Protein 4UQX (pdb70)

Structure (mmCIF, N/CA/C/O backbone):
data_4UQX
#
_entry.id   4UQX
#
_cell.length_a   56.760
_cell.length_b   45.870
_cell.length_c   59.470
_cell.angle_alpha   90.00
_cell.angle_beta   109.98
_cell.angle_gamma   90.00
#
_symmetry.space_group_name_H-M   'P 1 21 1'
#
loop_
_entity.id
_entity.type
_entity.pdbx_description
1 polymer HSIE1
2 non-polymer (4S)-2-METHYL-2,4-PENTANEDIOL
3 non-polymer 'ACETATE ION'
4 water water
#
loop_
_atom_site.group_PDB
_atom_site.id
_atom_site.type_symbol
_atom_site.label_atom_id
_atom_site.label_alt_id
_atom_site.label_comp_id
_atom_site.label_asym_id
_atom_site.label_entity_id
_atom_site.label_seq_id
_atom_site.pdbx_PDB_ins_code
_atom_site.Cartn_x
_atom_site.Cartn_y
_atom_site.Cartn_z
_atom_site.occupancy
_atom_site.B_iso_or_equiv
_atom_site.auth_seq_id
_atom_site.auth_comp_id
_atom_site.auth_asym_id
_atom_site.auth_atom_id
_atom_site.pdbx_PDB_model_num
ATOM 1 N N . ALA A 1 1 ? 42.650 -27.055 27.317 1.00 43.90 26 ALA A N 1
ATOM 2 C CA . ALA A 1 1 ? 42.717 -28.513 27.365 1.00 39.30 26 ALA A CA 1
ATOM 3 C C . ALA A 1 1 ? 41.316 -29.118 27.314 1.00 31.85 26 ALA A C 1
ATOM 4 O O . ALA A 1 1 ? 41.120 -30.239 26.832 1.00 37.40 26 ALA A O 1
ATOM 10 N N . ASP A 1 2 ? 40.352 -28.372 27.837 1.00 30.46 27 ASP A N 1
ATOM 11 C CA . ASP A 1 2 ? 38.962 -28.776 27.816 1.00 26.90 27 ASP A CA 1
ATOM 12 C C . ASP A 1 2 ? 38.422 -28.421 26.433 1.00 25.57 27 ASP A C 1
ATOM 13 O O . ASP A 1 2 ? 38.345 -27.249 26.086 1.00 23.71 27 ASP A O 1
ATOM 22 N N . PRO A 1 3 ? 38.053 -29.433 25.632 1.00 27.28 28 PRO A N 1
ATOM 23 C CA . PRO A 1 3 ? 37.608 -29.109 24.269 1.00 26.72 28 PRO A CA 1
ATOM 24 C C . PRO A 1 3 ? 36.337 -28.275 24.236 1.00 28.41 28 PRO A C 1
ATOM 25 O O . PRO A 1 3 ? 36.023 -27.683 23.195 1.00 28.16 28 PRO A O 1
ATOM 36 N N . MET A 1 4 ? 35.619 -28.217 25.355 1.00 23.50 29 MET A N 1
ATOM 37 C CA . MET A 1 4 ? 34.349 -27.497 25.401 1.00 21.72 29 MET A CA 1
ATOM 38 C C . MET A 1 4 ? 34.476 -26.102 26.010 1.00 19.32 29 MET A C 1
ATOM 39 O O . MET A 1 4 ? 33.463 -25.443 26.228 1.00 18.05 29 MET A O 1
ATOM 53 N N . ILE A 1 5 ? 35.701 -25.639 26.263 1.00 19.16 30 ILE A N 1
ATOM 54 C CA . ILE A 1 5 ? 35.911 -24.380 26.984 1.00 17.68 30 ILE A CA 1
ATOM 55 C C . ILE A 1 5 ? 35.187 -23.166 26.364 1.00 15.93 30 ILE A C 1
ATOM 56 O O . ILE A 1 5 ? 34.547 -22.389 27.076 1.00 14.91 30 ILE A O 1
ATOM 72 N N . ALA A 1 6 ? 35.258 -23.004 25.049 1.00 16.06 31 ALA A N 1
ATOM 73 C CA . ALA A 1 6 ? 34.612 -21.847 24.438 1.00 14.97 31 ALA A CA 1
ATOM 74 C C . ALA A 1 6 ? 33.096 -21.933 24.574 1.00 14.28 31 ALA A C 1
ATOM 75 O O . ALA A 1 6 ? 32.439 -20.930 24.837 1.00 13.68 31 ALA A O 1
ATOM 82 N N A GLU A 1 7 ? 32.549 -23.137 24.420 0.57 15.33 32 GLU A N 1
ATOM 83 N N B GLU A 1 7 ? 32.554 -23.137 24.428 0.43 15.33 32 GLU A N 1
ATOM 84 C CA A GLU A 1 7 ? 31.112 -23.352 24.581 0.57 15.43 32 GLU A CA 1
ATOM 85 C CA B GLU A 1 7 ? 31.118 -23.355 24.576 0.43 15.44 32 GLU A CA 1
ATOM 86 C C A GLU A 1 7 ? 30.666 -23.063 26.012 0.57 14.88 32 GLU A C 1
ATOM 87 C C B GLU A 1 7 ? 30.652 -23.099 26.011 0.43 15.08 32 GLU A C 1
ATOM 88 O O A GLU A 1 7 ? 29.586 -22.519 26.227 0.57 14.52 32 GLU A O 1
ATOM 89 O O B GLU A 1 7 ? 29.550 -22.597 26.225 0.43 14.65 32 GLU A O 1
ATOM 112 N N . GLU A 1 8 ? 31.488 -23.442 26.990 1.00 15.30 33 GLU A N 1
ATOM 113 C CA . GLU A 1 8 ? 31.169 -23.187 28.395 1.00 15.70 33 GLU A CA 1
ATOM 114 C C . GLU A 1 8 ? 31.114 -21.690 28.657 1.00 15.24 33 GLU A C 1
ATOM 115 O O . GLU A 1 8 ? 30.221 -21.188 29.341 1.00 15.73 33 GLU A O 1
ATOM 128 N N . LEU A 1 9 ? 32.074 -20.963 28.121 1.00 13.70 34 LEU A N 1
ATOM 129 C CA . LEU A 1 9 ? 32.083 -19.516 28.292 1.00 14.17 34 LEU A CA 1
ATOM 130 C C . LEU A 1 9 ? 30.908 -18.864 27.568 1.00 13.04 34 LEU A C 1
ATOM 131 O O . LEU A 1 9 ? 30.262 -17.962 28.101 1.00 14.66 34 LEU A O 1
ATOM 147 N N . LEU A 1 10 ? 30.606 -19.352 26.378 1.00 11.97 35 LEU A N 1
ATOM 148 C CA . LEU A 1 10 ? 29.464 -18.861 25.621 1.00 12.03 35 LEU A CA 1
ATOM 149 C C . LEU A 1 10 ? 28.144 -19.034 26.353 1.00 12.21 35 LEU A C 1
ATOM 150 O O . LEU A 1 10 ? 27.346 -18.097 26.444 1.00 12.28 35 LEU A O 1
ATOM 166 N N . ARG A 1 11 ? 27.887 -20.226 26.885 1.00 13.14 36 ARG A N 1
ATOM 167 C CA . ARG A 1 11 ? 26.607 -20.440 27.548 1.00 14.27 36 ARG A CA 1
ATOM 168 C C . ARG A 1 11 ? 26.482 -19.569 28.804 1.00 14.26 36 ARG A C 1
ATOM 169 O O . ARG A 1 11 ? 25.377 -19.174 29.167 1.00 15.12 36 ARG A O 1
ATOM 190 N N . ALA A 1 12 ? 27.621 -19.220 29.413 1.00 14.58 37 ALA A N 1
ATOM 191 C CA . ALA A 1 12 ? 27.646 -18.304 30.547 1.00 15.30 37 ALA A CA 1
ATOM 192 C C . ALA A 1 12 ? 27.497 -16.838 30.128 1.00 16.82 37 ALA A C 1
ATOM 193 O O . ALA A 1 12 ? 27.390 -15.957 30.977 1.00 18.74 37 ALA A O 1
ATOM 200 N N . GLY A 1 13 ? 27.477 -16.571 28.823 1.00 12.53 38 GLY A N 1
ATOM 201 C CA . GLY A 1 13 ? 27.307 -15.220 28.320 1.00 14.09 38 GLY A CA 1
ATOM 202 C C . GLY A 1 13 ? 28.571 -14.384 28.282 1.00 13.81 38 GLY A C 1
ATOM 203 O O . GLY A 1 13 ? 28.491 -13.167 28.124 1.00 17.39 38 GLY A O 1
ATOM 207 N N . ARG A 1 14 ? 29.726 -15.028 28.372 1.00 12.21 39 ARG A N 1
ATOM 208 C CA . ARG A 1 14 ? 31.010 -14.333 28.420 1.00 12.50 39 ARG A CA 1
ATOM 209 C C . ARG A 1 14 ? 31.606 -14.312 27.016 1.00 12.43 39 ARG A C 1
ATOM 210 O O . ARG A 1 14 ? 32.445 -15.139 26.662 1.00 12.65 39 ARG A O 1
ATOM 231 N N . LEU A 1 15 ? 31.183 -13.352 26.209 1.00 10.77 40 LEU A N 1
ATOM 232 C CA . LEU A 1 15 ? 31.515 -13.377 24.785 1.00 10.26 40 LEU A CA 1
ATOM 233 C C . LEU A 1 15 ? 32.999 -13.127 24.486 1.00 10.17 40 LEU A C 1
ATOM 234 O O . LEU A 1 15 ? 33.597 -13.850 23.693 1.00 10.92 40 LEU A O 1
ATOM 250 N N . ASP A 1 16 ? 33.585 -12.101 25.098 1.00 11.05 41 ASP A N 1
ATOM 251 C CA . ASP A 1 16 ? 35.003 -11.820 24.866 1.00 12.17 41 ASP A CA 1
ATOM 252 C C . ASP A 1 16 ? 35.854 -13.029 25.234 1.00 11.47 41 ASP A C 1
ATOM 253 O O . ASP A 1 16 ? 36.781 -13.411 24.508 1.00 11.98 41 ASP A O 1
ATOM 262 N N . ASP A 1 17 ? 35.568 -13.618 26.386 1.00 11.27 42 ASP A N 1
ATOM 263 C CA . ASP A 1 17 ? 36.339 -14.769 26.830 1.00 12.71 42 ASP A CA 1
ATOM 264 C C . ASP A 1 17 ? 36.136 -15.974 25.912 1.00 11.20 42 ASP A C 1
ATOM 265 O O . ASP A 1 17 ? 37.089 -16.687 25.602 1.00 12.18 42 ASP A O 1
ATOM 274 N N . ALA A 1 18 ? 34.891 -16.213 25.504 1.00 10.60 43 ALA A N 1
ATOM 275 C CA . ALA A 1 18 ? 34.599 -17.309 24.581 1.00 11.00 43 ALA A CA 1
ATOM 276 C C . ALA A 1 18 ? 35.374 -17.154 23.284 1.00 10.47 43 ALA A C 1
ATOM 277 O O . ALA A 1 18 ? 35.936 -18.112 22.768 1.00 11.10 43 ALA A O 1
ATOM 284 N N . LEU A 1 19 ? 35.422 -15.926 22.780 1.00 10.04 44 LEU A N 1
ATOM 285 C CA . LEU A 1 19 ? 36.124 -15.656 21.530 1.00 10.07 44 LEU A CA 1
ATOM 286 C C . LEU A 1 19 ? 37.613 -15.919 21.681 1.00 10.60 44 LEU A C 1
ATOM 287 O O . LEU A 1 19 ? 38.219 -16.554 20.834 1.00 11.87 44 LEU A O 1
ATOM 303 N N . LYS A 1 20 ? 38.207 -15.472 22.787 1.00 11.08 45 LYS A N 1
ATOM 304 C CA . LYS A 1 20 ? 39.628 -15.699 22.996 1.00 12.27 45 LYS A CA 1
ATOM 305 C C . LYS A 1 20 ? 39.928 -17.184 23.044 1.00 12.84 45 LYS A C 1
ATOM 306 O O . LYS A 1 20 ? 40.890 -17.649 22.445 1.00 13.73 45 LYS A O 1
ATOM 325 N N . ALA A 1 21 ? 39.097 -17.935 23.754 1.00 12.02 46 ALA A N 1
ATOM 326 C CA . ALA A 1 21 ? 39.316 -19.370 23.877 1.00 12.86 46 ALA A CA 1
ATOM 327 C C . ALA A 1 21 ? 39.172 -20.079 22.533 1.00 12.59 46 ALA A C 1
ATOM 328 O O . ALA A 1 21 ? 39.960 -20.974 22.200 1.00 13.16 46 ALA A O 1
ATOM 335 N N . LEU A 1 22 ? 38.156 -19.689 21.767 1.00 11.08 47 LEU A N 1
ATOM 336 C CA . LEU A 1 22 ? 37.907 -20.311 20.471 1.00 11.04 47 LEU A CA 1
ATOM 337 C C . LEU A 1 22 ? 39.014 -19.972 19.479 1.00 12.56 47 LEU A C 1
ATOM 338 O O . LEU A 1 22 ? 39.443 -20.819 18.694 1.00 12.96 47 LEU A O 1
ATOM 354 N N . GLN A 1 23 ? 39.508 -18.742 19.516 1.00 11.86 48 GLN A N 1
ATOM 355 C CA . GLN A 1 23 ? 40.628 -18.378 18.644 1.00 12.57 48 GLN A CA 1
ATOM 356 C C . GLN A 1 23 ? 41.861 -19.233 18.925 1.00 15.26 48 GLN A C 1
ATOM 357 O O . GLN A 1 23 ? 42.572 -19.627 18.000 1.00 14.86 48 GLN A O 1
ATOM 371 N N . GLU A 1 24 ? 42.119 -19.514 20.198 1.00 15.35 49 GLU A N 1
ATOM 372 C CA . GLU A 1 24 ? 43.238 -20.378 20.561 1.00 16.38 49 GLU A CA 1
ATOM 373 C C . GLU A 1 24 ? 43.034 -21.789 20.025 1.00 15.51 49 GLU A C 1
ATOM 374 O O . GLU A 1 24 ? 43.978 -22.402 19.531 1.00 17.11 49 GLU A O 1
ATOM 386 N N . GLN A 1 25 ? 41.802 -22.288 20.083 1.00 14.04 50 GLN A N 1
ATOM 387 C CA . GLN A 1 25 ? 41.493 -23.615 19.544 1.00 15.92 50 GLN A CA 1
ATOM 388 C C . GLN A 1 25 ? 41.695 -23.656 18.036 1.00 15.85 50 GLN A C 1
ATOM 389 O O . GLN A 1 25 ? 42.255 -24.628 17.508 1.00 17.21 50 GLN A O 1
ATOM 403 N N . VAL A 1 26 ? 41.232 -22.620 17.340 1.00 13.97 51 VAL A N 1
ATOM 404 C CA . VAL A 1 26 ? 41.428 -22.545 15.895 1.00 14.64 51 VAL A CA 1
ATOM 405 C C . VAL A 1 26 ? 42.910 -22.485 15.546 1.00 15.86 51 VAL A C 1
ATOM 406 O O . VAL A 1 26 ? 43.346 -23.178 14.629 1.00 16.74 51 VAL A O 1
ATOM 419 N N . ARG A 1 27 ? 43.704 -21.705 16.277 1.00 16.36 52 ARG A N 1
ATOM 420 C CA . ARG A 1 27 ? 45.138 -21.651 16.007 1.00 18.30 52 ARG A CA 1
ATOM 421 C C . ARG A 1 27 ? 45.789 -23.027 16.138 1.00 17.92 52 ARG A C 1
ATOM 422 O O . ARG A 1 27 ? 46.707 -23.365 15.385 1.00 20.98 52 ARG A O 1
ATOM 443 N N A SER A 1 28 ? 45.288 -23.832 17.072 0.45 17.87 53 SER A N 1
ATOM 444 N N B SER A 1 28 ? 45.317 -23.814 17.096 0.55 17.41 53 SER A N 1
ATOM 445 C CA A SER A 1 28 ? 45.850 -25.155 17.344 0.45 19.85 53 SER A CA 1
ATOM 446 C CA B SER A 1 28 ? 45.859 -25.145 17.323 0.55 18.74 53 SER A CA 1
ATOM 447 C C A SER A 1 28 ? 45.315 -26.235 16.404 0.45 20.71 53 SER A C 1
ATOM 448 C C B SER A 1 28 ? 45.426 -26.114 16.226 0.55 20.19 53 SER A C 1
ATOM 449 O O A SER A 1 28 ? 45.894 -27.309 16.296 0.45 18.17 53 SER A O 1
ATOM 450 O O B SER A 1 28 ? 46.198 -26.980 15.816 0.55 22.44 53 SER A O 1
ATOM 465 N N . GLN A 1 29 ? 44.191 -25.956 15.755 1.00 16.60 54 GLN A N 1
ATOM 466 C CA . GLN A 1 29 ? 43.624 -26.845 14.738 1.00 16.05 54 GLN A CA 1
ATOM 467 C C . GLN A 1 29 ? 43.071 -26.016 13.584 1.00 15.07 54 GLN A C 1
ATOM 468 O O . GLN A 1 29 ? 41.856 -25.904 13.421 1.00 15.46 54 GLN A O 1
ATOM 483 N N . PRO A 1 30 ? 43.961 -25.409 12.790 1.00 14.86 55 PRO A N 1
ATOM 484 C CA . PRO A 1 30 ? 43.518 -24.450 11.769 1.00 15.01 55 PRO A CA 1
ATOM 485 C C . PRO A 1 30 ? 42.749 -25.029 10.582 1.00 14.46 55 PRO A C 1
ATOM 486 O O . PRO A 1 30 ? 42.154 -24.252 9.835 1.00 15.73 55 PRO A O 1
ATOM 497 N N A SER A 1 31 ? 42.745 -26.349 10.419 0.61 14.78 56 SER A N 1
ATOM 498 N N B SER A 1 31 ? 42.747 -26.351 10.438 0.39 15.06 56 SER A N 1
ATOM 499 C CA A SER A 1 31 ? 42.027 -26.980 9.310 0.61 15.63 56 SER A CA 1
ATOM 500 C CA B SER A 1 31 ? 42.049 -27.017 9.340 0.39 16.34 56 SER A CA 1
ATOM 501 C C A SER A 1 31 ? 40.692 -27.590 9.752 0.61 15.95 56 SER A C 1
ATOM 502 C C B SER A 1 31 ? 40.800 -27.757 9.827 0.39 13.72 56 SER A C 1
ATOM 503 O O A SER A 1 31 ? 39.983 -28.196 8.944 0.61 13.95 56 SER A O 1
ATOM 504 O O B SER A 1 31 ? 40.250 -28.603 9.125 0.39 13.86 56 SER A O 1
ATOM 519 N N . ASN A 1 32 ? 40.346 -27.415 11.029 1.00 15.08 57 ASN A N 1
ATOM 520 C CA . ASN A 1 32 ? 39.121 -27.969 11.581 1.00 15.37 57 ASN A CA 1
ATOM 521 C C . ASN A 1 32 ? 37.940 -27.091 11.197 1.00 13.11 57 ASN A C 1
ATOM 522 O O . ASN A 1 32 ? 37.783 -25.968 11.709 1.00 12.61 57 ASN A O 1
ATOM 534 N N . ALA A 1 33 ? 37.120 -27.575 10.275 1.00 13.31 58 ALA A N 1
ATOM 535 C CA . ALA A 1 33 ? 35.997 -26.800 9.764 1.00 12.16 58 ALA A CA 1
ATOM 536 C C . ALA A 1 33 ? 34.910 -26.552 10.818 1.00 12.97 58 ALA A C 1
ATOM 537 O O . ALA A 1 33 ? 34.238 -25.525 10.782 1.00 12.14 58 ALA A O 1
ATOM 544 N N A THR A 1 34 ? 34.764 -27.478 11.762 0.07 14.16 59 THR A N 1
ATOM 545 N N B THR A 1 34 ? 34.711 -27.497 11.727 0.93 13.80 59 THR A N 1
ATOM 546 C CA A THR A 1 34 ? 33.747 -27.348 12.802 0.07 14.38 59 THR A CA 1
ATOM 547 C CA B THR A 1 34 ? 33.741 -27.318 12.799 0.93 14.57 59 THR A CA 1
ATOM 548 C C A THR A 1 34 ? 34.047 -26.150 13.698 0.07 13.02 59 THR A C 1
ATOM 549 C C B THR A 1 34 ? 34.053 -26.085 13.643 0.93 12.28 59 THR A C 1
ATOM 550 O O A THR A 1 34 ? 33.132 -25.471 14.165 0.07 12.47 59 THR A O 1
ATOM 551 O O B THR A 1 34 ? 33.162 -25.307 13.984 0.93 12.47 59 THR A O 1
ATOM 572 N N . LEU A 1 35 ? 35.330 -25.893 13.936 1.00 12.48 60 LEU A N 1
ATOM 573 C CA . LEU A 1 35 ? 35.736 -24.740 14.716 1.00 11.13 60 LEU A CA 1
ATOM 574 C C . LEU A 1 35 ? 35.539 -23.453 13.932 1.00 10.81 60 LEU A C 1
ATOM 575 O O . LEU A 1 35 ? 35.186 -22.426 14.505 1.00 10.57 60 LEU A O 1
ATOM 592 N N . ARG A 1 36 ? 35.767 -23.495 12.626 1.00 9.10 61 ARG A N 1
ATOM 593 C CA . ARG A 1 36 ? 35.557 -22.312 11.790 1.00 9.44 61 ARG A CA 1
ATOM 594 C C . ARG A 1 36 ? 34.080 -21.928 11.727 1.00 8.67 61 ARG A C 1
ATOM 595 O O . ARG A 1 36 ? 33.741 -20.744 11.717 1.00 9.33 61 ARG A O 1
ATOM 616 N N . ILE A 1 37 ? 33.198 -22.915 11.672 1.00 8.46 62 ILE A N 1
ATOM 617 C CA . ILE A 1 37 ? 31.763 -22.653 11.643 1.00 9.69 62 ILE A CA 1
ATOM 618 C C . ILE A 1 37 ? 31.345 -22.003 12.974 1.00 9.13 62 ILE A C 1
ATOM 619 O O . ILE A 1 37 ? 30.547 -21.069 13.002 1.00 10.11 62 ILE A O 1
ATOM 635 N N . PHE A 1 38 ? 31.867 -22.495 14.099 1.00 9.09 63 PHE A N 1
ATOM 636 C CA . PHE A 1 38 ? 31.600 -21.895 15.404 1.00 9.13 63 PHE A CA 1
ATOM 637 C C . PHE A 1 38 ? 32.116 -20.453 15.405 1.00 9.26 63 PHE A C 1
ATOM 638 O O . PHE A 1 38 ? 31.396 -19.521 15.786 1.00 9.28 63 PHE A O 1
ATOM 655 N N . LEU A 1 39 ? 33.338 -20.248 14.935 1.00 8.90 64 LEU A N 1
ATOM 656 C CA . LEU A 1 39 ? 33.948 -18.936 14.965 1.00 8.98 64 LEU A CA 1
ATOM 657 C C . LEU A 1 39 ? 33.199 -17.908 14.116 1.00 8.01 64 LEU A C 1
ATOM 658 O O . LEU A 1 39 ? 32.987 -16.801 14.576 1.00 8.84 64 LEU A O 1
ATOM 674 N N . PHE A 1 40 ? 32.788 -18.244 12.890 1.00 8.63 65 PHE A N 1
ATOM 675 C CA . PHE A 1 40 ? 32.011 -17.281 12.093 1.00 7.70 65 PHE A CA 1
ATOM 676 C C . PHE A 1 40 ? 30.749 -16.862 12.837 1.00 8.36 65 PHE A C 1
ATOM 677 O O . PHE A 1 40 ? 30.399 -15.678 12.861 1.00 9.29 65 PHE A O 1
ATOM 694 N N . GLN A 1 41 ? 30.078 -17.824 13.455 1.00 7.83 66 GLN A N 1
ATOM 695 C CA . GLN A 1 41 ? 28.812 -17.553 14.105 1.00 7.99 66 GLN A CA 1
ATOM 696 C C . GLN A 1 41 ? 29.016 -16.706 15.355 1.00 8.11 66 GLN A C 1
ATOM 697 O O . GLN A 1 41 ? 28.245 -15.771 15.602 1.00 9.01 66 GLN A O 1
ATOM 711 N N . LEU A 1 42 ? 30.061 -16.999 16.130 1.00 8.16 67 LEU A N 1
ATOM 712 C CA . LEU A 1 42 ? 30.369 -16.207 17.328 1.00 9.16 67 LEU A CA 1
ATOM 713 C C . LEU A 1 42 ? 30.738 -14.771 16.951 1.00 8.51 67 LEU A C 1
ATOM 714 O O . LEU A 1 42 ? 30.289 -13.806 17.584 1.00 8.90 67 LEU A O 1
ATOM 730 N N . LEU A 1 43 ? 31.527 -14.603 15.896 1.00 8.28 68 LEU A N 1
ATOM 731 C CA . LEU A 1 43 ? 31.880 -13.272 15.425 1.00 8.73 68 LEU A CA 1
ATOM 732 C C . LEU A 1 43 ? 30.632 -12.510 14.990 1.00 8.29 68 LEU A C 1
ATOM 733 O O . LEU A 1 43 ? 30.540 -11.300 15.241 1.00 9.05 68 LEU A O 1
ATOM 749 N N . ALA A 1 44 ? 29.679 -13.192 14.354 1.00 8.41 69 ALA A N 1
ATOM 750 C CA . ALA A 1 44 ? 28.420 -12.550 13.961 1.00 9.05 69 ALA A CA 1
ATOM 751 C C . ALA A 1 44 ? 27.624 -12.114 15.206 1.00 8.51 69 ALA A C 1
ATOM 752 O O . ALA A 1 44 ? 27.105 -11.005 15.245 1.00 9.37 69 ALA A O 1
ATOM 759 N N . VAL A 1 45 ? 27.546 -12.969 16.213 1.00 8.98 70 VAL A N 1
ATOM 760 C CA . VAL A 1 45 ? 26.892 -12.595 17.466 1.00 9.41 70 VAL A CA 1
ATOM 761 C C . VAL A 1 45 ? 27.554 -11.340 18.048 1.00 8.04 70 VAL A C 1
ATOM 762 O O . VAL A 1 45 ? 26.883 -10.454 18.574 1.00 9.06 70 VAL A O 1
ATOM 775 N N . MET A 1 46 ? 28.870 -11.267 17.939 1.00 7.98 71 MET A N 1
ATOM 776 C CA . MET A 1 46 ? 29.609 -10.140 18.509 1.00 9.71 71 MET A CA 1
ATOM 777 C C . MET A 1 46 ? 29.623 -8.917 17.582 1.00 9.12 71 MET A C 1
ATOM 778 O O . MET A 1 46 ? 30.147 -7.866 17.948 1.00 11.33 71 MET A O 1
ATOM 792 N N . GLY A 1 47 ? 29.045 -9.026 16.391 1.00 9.34 72 GLY A N 1
ATOM 793 C CA . GLY A 1 47 ? 29.010 -7.918 15.457 1.00 9.99 72 GLY A CA 1
ATOM 794 C C . GLY A 1 47 ? 30.336 -7.587 14.804 1.00 10.15 72 GLY A C 1
ATOM 795 O O . GLY A 1 47 ? 30.480 -6.480 14.284 1.00 10.90 72 GLY A O 1
ATOM 799 N N . GLN A 1 48 ? 31.279 -8.531 14.794 1.00 9.30 73 GLN A N 1
ATOM 800 C CA . GLN A 1 48 ? 32.563 -8.353 14.135 1.00 9.30 73 GLN A CA 1
ATOM 801 C C . GLN A 1 48 ? 32.396 -8.803 12.692 1.00 8.66 73 GLN A C 1
ATOM 802 O O . GLN A 1 48 ? 32.838 -9.881 12.295 1.00 8.91 73 GLN A O 1
ATOM 816 N N . TRP A 1 49 ? 31.725 -7.966 11.910 1.00 8.47 74 TRP A N 1
ATOM 817 C CA . TRP A 1 49 ? 31.177 -8.404 10.645 1.00 8.87 74 TRP A CA 1
ATOM 818 C C . TRP A 1 49 ? 32.249 -8.777 9.623 1.00 9.03 74 TRP A C 1
ATOM 819 O O . TRP A 1 49 ? 32.118 -9.797 8.949 1.00 9.11 74 TRP A O 1
ATOM 840 N N . ALA A 1 50 ? 33.277 -7.946 9.461 1.00 10.17 75 ALA A N 1
ATOM 841 C CA . ALA A 1 50 ? 34.328 -8.241 8.498 1.00 10.62 75 ALA A CA 1
ATOM 842 C C . ALA A 1 50 ? 35.030 -9.543 8.857 1.00 9.89 75 ALA A C 1
ATOM 843 O O . ALA A 1 50 ? 35.300 -10.363 7.988 1.00 10.86 75 ALA A O 1
ATOM 850 N N . ARG A 1 51 ? 35.339 -9.732 10.135 1.00 10.36 76 ARG A N 1
ATOM 851 C CA . ARG A 1 51 ? 35.995 -10.964 10.551 1.00 9.85 76 ARG A CA 1
ATOM 852 C C . ARG A 1 51 ? 35.090 -12.164 10.369 1.00 8.45 76 ARG A C 1
ATOM 853 O O . ARG A 1 51 ? 35.553 -13.227 9.970 1.00 9.63 76 ARG A O 1
ATOM 874 N N . ALA A 1 52 ? 33.797 -12.013 10.631 1.00 7.56 77 ALA A N 1
ATOM 875 C CA . ALA A 1 52 ? 32.843 -13.078 10.403 1.00 8.32 77 ALA A CA 1
ATOM 876 C C . ALA A 1 52 ? 32.822 -13.489 8.928 1.00 9.37 77 ALA A C 1
ATOM 877 O O . ALA A 1 52 ? 32.791 -14.684 8.599 1.00 9.20 77 ALA A O 1
ATOM 884 N N A GLN A 1 53 ? 32.809 -12.491 8.049 0.46 9.22 78 GLN A N 1
ATOM 885 N N B GLN A 1 53 ? 32.850 -12.519 8.033 0.54 7.98 78 GLN A N 1
ATOM 886 C CA A GLN A 1 53 ? 32.883 -12.700 6.607 0.46 9.40 78 GLN A CA 1
ATOM 887 C CA B GLN A 1 53 ? 32.854 -12.812 6.611 0.54 8.68 78 GLN A CA 1
ATOM 888 C C A GLN A 1 53 ? 34.105 -13.531 6.251 0.46 9.68 78 GLN A C 1
ATOM 889 C C B GLN A 1 53 ? 34.136 -13.489 6.166 0.54 10.44 78 GLN A C 1
ATOM 890 O O A GLN A 1 53 ? 34.012 -14.513 5.511 0.46 8.11 78 GLN A O 1
ATOM 891 O O B GLN A 1 53 ? 34.112 -14.327 5.270 0.54 11.66 78 GLN A O 1
ATOM 918 N N . ASN A 1 54 ? 35.255 -13.135 6.775 1.00 9.84 79 ASN A N 1
ATOM 919 C CA . ASN A 1 54 ? 36.501 -13.823 6.466 1.00 10.07 79 ASN A CA 1
ATOM 920 C C . ASN A 1 54 ? 36.443 -15.287 6.894 1.00 10.30 79 ASN A C 1
ATOM 921 O O . ASN A 1 54 ? 36.869 -16.174 6.152 1.00 10.55 79 ASN A O 1
ATOM 933 N N . GLN A 1 55 ? 35.919 -15.549 8.085 1.00 7.76 80 GLN A N 1
ATOM 934 C CA . GLN A 1 55 ? 35.852 -16.916 8.573 1.00 8.08 80 GLN A CA 1
ATOM 935 C C . GLN A 1 55 ? 34.838 -17.732 7.776 1.00 9.43 80 GLN A C 1
ATOM 936 O O . GLN A 1 55 ? 35.038 -18.923 7.560 1.00 9.25 80 GLN A O 1
ATOM 950 N N A LEU A 1 56 ? 33.753 -17.108 7.324 0.47 8.83 81 LEU A N 1
ATOM 951 N N B LEU A 1 56 ? 33.773 -17.105 7.318 0.53 9.19 81 LEU A N 1
ATOM 952 C CA A LEU A 1 56 ? 32.806 -17.766 6.418 0.47 10.32 81 LEU A CA 1
ATOM 953 C CA B LEU A 1 56 ? 32.798 -17.793 6.495 0.53 11.77 81 LEU A CA 1
ATOM 954 C C A LEU A 1 56 ? 33.490 -18.295 5.190 0.47 10.60 81 LEU A C 1
ATOM 955 C C B LEU A 1 56 ? 33.420 -18.254 5.159 0.53 10.49 81 LEU A C 1
ATOM 956 O O A LEU A 1 56 ? 33.236 -19.425 4.760 0.47 11.93 81 LEU A O 1
ATOM 957 O O B LEU A 1 56 ? 33.100 -19.343 4.658 0.53 10.39 81 LEU A O 1
ATOM 988 N N . LYS A 1 57 ? 34.330 -17.469 4.590 1.00 9.83 82 LYS A N 1
ATOM 989 C CA . LYS A 1 57 ? 35.050 -17.896 3.396 1.00 10.52 82 LYS A CA 1
ATOM 990 C C . LYS A 1 57 ? 35.871 -19.138 3.711 1.00 10.17 82 LYS A C 1
ATOM 991 O O . LYS A 1 57 ? 35.904 -20.080 2.915 1.00 10.91 82 LYS A O 1
ATOM 1011 N N . VAL A 1 58 ? 36.535 -19.174 4.865 1.00 9.18 83 VAL A N 1
ATOM 1012 C CA . VAL A 1 58 ? 37.314 -20.349 5.240 1.00 8.94 83 VAL A CA 1
ATOM 1013 C C . VAL A 1 58 ? 36.429 -21.585 5.364 1.00 8.72 83 VAL A C 1
ATOM 1014 O O . VAL A 1 58 ? 36.813 -22.657 4.910 1.00 8.89 83 VAL A O 1
ATOM 1027 N N . VAL A 1 59 ? 35.226 -21.436 5.900 1.00 8.11 84 VAL A N 1
ATOM 1028 C CA . VAL A 1 59 ? 34.311 -22.548 6.011 1.00 9.09 84 VAL A CA 1
ATOM 1029 C C . VAL A 1 59 ? 34.068 -23.155 4.636 1.00 8.33 84 VAL A C 1
ATOM 1030 O O . VAL A 1 59 ? 34.134 -24.377 4.469 1.00 10.07 84 VAL A O 1
ATOM 1043 N N . GLY A 1 60 ? 33.786 -22.329 3.637 1.00 8.91 85 GLY A N 1
ATOM 1044 C CA . GLY A 1 60 ? 33.483 -22.838 2.302 1.00 9.19 85 GLY A CA 1
ATOM 1045 C C . GLY A 1 60 ? 34.687 -23.441 1.606 1.00 9.89 85 GLY A C 1
ATOM 1046 O O . GLY A 1 60 ? 34.541 -24.344 0.781 1.00 11.47 85 GLY A O 1
ATOM 1050 N N . GLU A 1 61 ? 35.869 -22.939 1.915 1.00 8.49 86 GLU A N 1
ATOM 1051 C CA . GLU A 1 61 ? 37.113 -23.469 1.371 1.00 9.41 86 GLU A CA 1
ATOM 1052 C C . GLU A 1 61 ? 37.474 -24.826 1.960 1.00 8.73 86 GLU A C 1
ATOM 1053 O O . GLU A 1 61 ? 38.028 -25.695 1.258 1.00 9.54 86 GLU A O 1
ATOM 1065 N N . LEU A 1 62 ? 37.161 -25.034 3.228 1.00 8.64 87 LEU A N 1
ATOM 1066 C CA . LEU A 1 62 ? 37.405 -26.316 3.882 1.00 9.70 87 LEU A CA 1
ATOM 1067 C C . LEU A 1 62 ? 36.296 -27.321 3.643 1.00 10.47 87 LEU A C 1
ATOM 1068 O O . LEU A 1 62 ? 36.565 -28.529 3.615 1.00 12.27 87 LEU A O 1
ATOM 1084 N N . ASP A 1 63 ? 35.067 -26.852 3.497 1.00 9.62 88 ASP A N 1
ATOM 1085 C CA . ASP A 1 63 ? 33.890 -27.706 3.380 1.00 11.06 88 ASP A CA 1
ATOM 1086 C C . ASP A 1 63 ? 33.042 -27.181 2.235 1.00 10.09 88 ASP A C 1
ATOM 1087 O O . ASP A 1 63 ? 32.213 -26.303 2.410 1.00 10.32 88 ASP A O 1
ATOM 1096 N N . ALA A 1 64 ? 33.271 -27.723 1.047 1.00 10.76 89 ALA A N 1
ATOM 1097 C CA . ALA A 1 64 ? 32.631 -27.205 -0.155 1.00 10.90 89 ALA A CA 1
ATOM 1098 C C . ALA A 1 64 ? 31.111 -27.343 -0.106 1.00 10.78 89 ALA A C 1
ATOM 1099 O O . ALA A 1 64 ? 30.395 -26.553 -0.730 1.00 10.88 89 ALA A O 1
ATOM 1106 N N . SER A 1 65 ? 30.593 -28.325 0.636 1.00 10.77 90 SER A N 1
ATOM 1107 C CA . SER A 1 65 ? 29.155 -28.473 0.775 1.00 10.93 90 SER A CA 1
ATOM 1108 C C . SER A 1 65 ? 28.506 -27.281 1.484 1.00 10.67 90 SER A C 1
ATOM 1109 O O . SER A 1 65 ? 27.291 -27.100 1.375 1.00 12.25 90 SER A O 1
ATOM 1117 N N . ALA A 1 66 ? 29.298 -26.480 2.201 1.00 10.09 91 ALA A N 1
ATOM 1118 C CA . ALA A 1 66 ? 28.794 -25.316 2.921 1.00 10.33 91 ALA A CA 1
ATOM 1119 C C . ALA A 1 66 ? 28.648 -24.085 2.044 1.00 9.62 91 ALA A C 1
ATOM 1120 O O . ALA A 1 66 ? 28.220 -23.063 2.548 1.00 9.74 91 ALA A O 1
ATOM 1127 N N . LEU A 1 67 ? 28.991 -24.149 0.757 1.00 9.95 92 LEU A N 1
ATOM 1128 C CA . LEU A 1 67 ? 28.977 -22.945 -0.070 1.00 10.07 92 LEU A CA 1
ATOM 1129 C C . LEU A 1 67 ? 27.629 -22.230 -0.132 1.00 10.06 92 LEU A C 1
ATOM 1130 O O . LEU A 1 67 ? 27.607 -21.013 -0.075 1.00 9.87 92 LEU A O 1
ATOM 1146 N N . PRO A 1 68 ? 26.495 -22.951 -0.233 1.00 10.78 93 PRO A N 1
ATOM 1147 C CA . PRO A 1 68 ? 25.226 -22.215 -0.205 1.00 11.79 93 PRO A CA 1
ATOM 1148 C C . PRO A 1 68 ? 25.036 -21.406 1.082 1.00 10.76 93 PRO A C 1
ATOM 1149 O O . PRO A 1 68 ? 24.566 -20.249 1.039 1.00 11.53 93 PRO A O 1
ATOM 1160 N N A MET A 1 69 ? 25.407 -21.988 2.203 0.48 10.32 94 MET A N 1
ATOM 1161 N N B MET A 1 69 ? 25.398 -21.986 2.226 0.52 10.44 94 MET A N 1
ATOM 1162 C CA A MET A 1 69 ? 25.310 -21.310 3.480 0.48 10.79 94 MET A CA 1
ATOM 1163 C CA B MET A 1 69 ? 25.344 -21.285 3.520 0.52 11.32 94 MET A CA 1
ATOM 1164 C C A MET A 1 69 ? 26.257 -20.100 3.507 0.48 8.91 94 MET A C 1
ATOM 1165 C C B MET A 1 69 ? 26.258 -20.073 3.488 0.52 10.16 94 MET A C 1
ATOM 1166 O O A MET A 1 69 ? 25.903 -19.024 4.000 0.48 10.42 94 MET A O 1
ATOM 1167 O O B MET A 1 69 ? 25.905 -18.983 3.950 0.52 9.59 94 MET A O 1
ATOM 1194 N N . VAL A 1 70 ? 27.458 -20.264 2.966 1.00 8.84 95 VAL A N 1
ATOM 1195 C CA . VAL A 1 70 ? 28.432 -19.187 2.882 1.00 9.66 95 VAL A CA 1
ATOM 1196 C C . VAL A 1 70 ? 27.846 -18.000 2.106 1.00 9.65 95 VAL A C 1
ATOM 1197 O O . VAL A 1 70 ? 27.914 -16.845 2.557 1.00 10.44 95 VAL A O 1
ATOM 1211 N N . GLN A 1 71 ? 27.247 -18.276 0.966 1.00 9.17 96 GLN A N 1
ATOM 1212 C CA . GLN A 1 71 ? 26.650 -17.215 0.172 1.00 10.98 96 GLN A CA 1
ATOM 1213 C C . GLN A 1 71 ? 25.528 -16.515 0.942 1.00 9.67 96 GLN A C 1
ATOM 1214 O O . GLN A 1 71 ? 25.483 -15.277 1.036 1.00 9.47 96 GLN A O 1
ATOM 1228 N N . THR A 1 72 ? 24.605 -17.288 1.495 1.00 9.08 97 THR A N 1
ATOM 1229 C CA . THR A 1 72 ? 23.448 -16.717 2.190 1.00 8.98 97 THR A CA 1
ATOM 1230 C C . THR A 1 72 ? 23.873 -15.863 3.376 1.00 8.45 97 THR A C 1
ATOM 1231 O O . THR A 1 72 ? 23.374 -14.739 3.567 1.00 8.33 97 THR A O 1
ATOM 1242 N N . TYR A 1 73 ? 24.799 -16.355 4.191 1.00 8.26 98 TYR A N 1
ATOM 1243 C CA . TYR A 1 73 ? 25.179 -15.633 5.394 1.00 8.07 98 TYR A CA 1
ATOM 1244 C C . TYR A 1 73 ? 26.142 -14.498 5.112 1.00 7.99 98 TYR A C 1
ATOM 1245 O O . TYR A 1 73 ? 26.145 -13.516 5.828 1.00 8.19 98 TYR A O 1
ATOM 1263 N N A SER A 1 74 ? 26.900 -14.570 4.030 0.46 8.17 99 SER A N 1
ATOM 1264 N N B SER A 1 74 ? 26.961 -14.602 4.072 0.54 8.68 99 SER A N 1
ATOM 1265 C CA A SER A 1 74 ? 27.739 -13.438 3.681 0.46 9.93 99 SER A CA 1
ATOM 1266 C CA B SER A 1 74 ? 27.826 -13.486 3.711 0.54 10.04 99 SER A CA 1
ATOM 1267 C C A SER A 1 74 ? 26.866 -12.262 3.238 0.46 8.36 99 SER A C 1
ATOM 1268 C C B SER A 1 74 ? 26.967 -12.285 3.345 0.54 9.76 99 SER A C 1
ATOM 1269 O O A SER A 1 74 ? 27.139 -11.117 3.585 0.46 8.42 99 SER A O 1
ATOM 1270 O O B SER A 1 74 ? 27.222 -11.161 3.779 0.54 9.34 99 SER A O 1
ATOM 1285 N N A THR A 1 75 ? 25.801 -12.535 2.495 0.46 8.48 100 THR A N 1
ATOM 1286 N N B THR A 1 75 ? 25.944 -12.524 2.539 0.54 8.41 100 THR A N 1
ATOM 1287 C CA A THR A 1 75 ? 24.893 -11.468 2.091 0.46 8.51 100 THR A CA 1
ATOM 1288 C CA B THR A 1 75 ? 25.012 -11.479 2.150 0.54 10.76 100 THR A CA 1
ATOM 1289 C C A THR A 1 75 ? 24.077 -10.978 3.289 0.46 10.68 100 THR A C 1
ATOM 1290 C C B THR A 1 75 ? 24.196 -10.972 3.336 0.54 8.07 100 THR A C 1
ATOM 1291 O O A THR A 1 75 ? 23.767 -9.796 3.395 0.46 8.43 100 THR A O 1
ATOM 1292 O O B THR A 1 75 ? 23.975 -9.770 3.453 0.54 8.05 100 THR A O 1
ATOM 1313 N N . ALA A 1 76 ? 23.771 -11.858 4.228 1.00 7.89 101 ALA A N 1
ATOM 1314 C CA . ALA A 1 76 ? 23.073 -11.420 5.432 1.00 8.01 101 ALA A CA 1
ATOM 1315 C C . ALA A 1 76 ? 23.936 -10.442 6.226 1.00 7.66 101 ALA A C 1
ATOM 1316 O O . ALA A 1 76 ? 23.439 -9.426 6.709 1.00 8.11 101 ALA A O 1
ATOM 1324 N N . ILE A 1 77 ? 25.236 -10.706 6.316 1.00 7.78 102 ILE A N 1
ATOM 1325 C CA . ILE A 1 77 ? 26.149 -9.790 6.994 1.00 8.02 102 ILE A CA 1
ATOM 1326 C C . ILE A 1 77 ? 26.200 -8.450 6.254 1.00 8.11 102 ILE A C 1
ATOM 1327 O O . ILE A 1 77 ? 26.133 -7.398 6.867 1.00 8.21 102 ILE A O 1
ATOM 1343 N N . ASP A 1 78 ? 26.284 -8.471 4.920 1.00 8.22 103 ASP A N 1
ATOM 1344 C CA . ASP A 1 78 ? 26.256 -7.232 4.140 1.00 9.09 103 ASP A CA 1
ATOM 1345 C C . ASP A 1 78 ? 24.999 -6.433 4.462 1.00 8.61 103 ASP A C 1
ATOM 1346 O O . ASP A 1 78 ? 25.032 -5.208 4.588 1.00 9.01 103 ASP A O 1
ATOM 1355 N N . CYS A 1 79 ? 23.868 -7.110 4.607 1.00 7.90 104 CYS A N 1
ATOM 1356 C CA . CYS A 1 79 ? 22.628 -6.422 4.885 1.00 8.85 104 CYS A CA 1
ATOM 1357 C C . CYS A 1 79 ? 22.624 -5.746 6.246 1.00 8.34 104 CYS A C 1
ATOM 1358 O O . CYS A 1 79 ? 21.883 -4.775 6.431 1.00 8.80 104 CYS A O 1
ATOM 1366 N N . GLU A 1 80 ? 23.431 -6.184 7.209 1.00 8.84 105 GLU A N 1
ATOM 1367 C CA . GLU A 1 80 ? 23.495 -5.477 8.491 1.00 8.29 105 GLU A CA 1
ATOM 1368 C C . GLU A 1 80 ? 24.032 -4.049 8.314 1.00 10.36 105 GLU A C 1
ATOM 1369 O O . GLU A 1 80 ? 23.609 -3.122 9.019 1.00 9.66 105 GLU A O 1
ATOM 1381 N N . ALA A 1 81 ? 24.936 -3.848 7.362 1.00 9.55 106 ALA A N 1
ATOM 1382 C CA . ALA A 1 81 ? 25.406 -2.495 7.082 1.00 10.43 106 ALA A CA 1
ATOM 1383 C C . ALA A 1 81 ? 24.298 -1.632 6.479 1.00 8.77 106 ALA A C 1
ATOM 1384 O O . ALA A 1 81 ? 24.178 -0.453 6.788 1.00 10.07 106 ALA A O 1
ATOM 1391 N N . LEU A 1 82 ? 23.473 -2.228 5.624 1.00 8.29 107 LEU A N 1
ATOM 1392 C CA . LEU A 1 82 ? 22.326 -1.523 5.075 1.00 8.27 107 LEU A CA 1
ATOM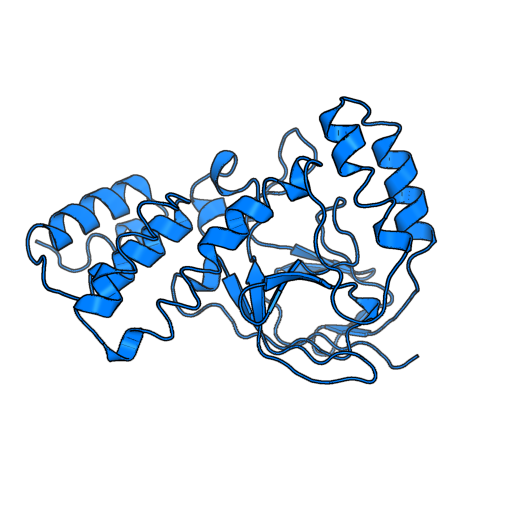 1393 C C . LEU A 1 82 ? 21.316 -1.162 6.163 1.00 8.26 107 LEU A C 1
ATOM 1394 O O . LEU A 1 82 ? 20.781 -0.047 6.174 1.00 8.04 107 LEU A O 1
ATOM 1410 N N . ARG A 1 83 ? 21.080 -2.085 7.098 1.00 7.71 108 ARG A N 1
ATOM 1411 C CA . ARG A 1 83 ? 20.209 -1.770 8.234 1.00 7.69 108 ARG A CA 1
ATOM 1412 C C . ARG A 1 83 ? 20.674 -0.514 8.960 1.00 7.91 108 ARG A C 1
ATOM 1413 O O . ARG A 1 83 ? 19.871 0.344 9.290 1.00 8.16 108 ARG A O 1
ATOM 1434 N N A ARG A 1 84 ? 21.969 -0.407 9.212 0.64 8.16 109 ARG A N 1
ATOM 1435 N N B ARG A 1 84 ? 21.979 -0.427 9.203 0.36 8.31 109 ARG A N 1
ATOM 1436 C CA A ARG A 1 84 ? 22.482 0.758 9.903 0.64 9.77 109 ARG A CA 1
ATOM 1437 C CA B ARG A 1 84 ? 22.586 0.732 9.848 0.36 9.69 109 ARG A CA 1
ATOM 1438 C C A ARG A 1 84 ? 22.226 2.025 9.096 0.64 8.97 109 ARG A C 1
ATOM 1439 C C B ARG A 1 84 ? 22.228 2.003 9.093 0.36 9.18 109 ARG A C 1
ATOM 1440 O O A ARG A 1 84 ? 21.863 3.045 9.657 0.64 8.85 109 ARG A O 1
ATOM 1441 O O B ARG A 1 84 ? 21.798 2.989 9.683 0.36 12.59 109 ARG A O 1
ATOM 1482 N N . GLU A 1 85 ? 22.414 1.971 7.777 1.00 8.67 110 GLU A N 1
ATOM 1483 C CA . GLU A 1 85 ? 22.159 3.130 6.935 1.00 8.95 110 GLU A CA 1
ATOM 1484 C C . GLU A 1 85 ? 20.688 3.533 6.948 1.00 8.61 110 GLU A C 1
ATOM 1485 O O . GLU A 1 85 ? 20.360 4.734 6.957 1.00 8.92 110 GLU A O 1
ATOM 1497 N N . VAL A 1 86 ? 19.799 2.543 6.957 1.00 8.23 111 VAL A N 1
ATOM 1498 C CA . VAL A 1 86 ? 18.370 2.811 6.991 1.00 8.15 111 VAL A CA 1
ATOM 1499 C C . VAL A 1 86 ? 17.972 3.455 8.323 1.00 8.11 111 VAL A C 1
ATOM 1500 O O . VAL A 1 86 ? 17.300 4.484 8.355 1.00 8.39 111 VAL A O 1
ATOM 1513 N N . PHE A 1 87 ? 18.405 2.866 9.439 1.00 8.09 112 PHE A N 1
ATOM 1514 C CA . PHE A 1 87 ? 18.021 3.411 10.741 1.00 8.33 112 PHE A CA 1
ATOM 1515 C C . PHE A 1 87 ? 18.676 4.746 11.036 1.00 8.63 112 PHE A C 1
ATOM 1516 O O . PHE A 1 87 ? 18.161 5.499 11.842 1.00 10.12 112 PHE A O 1
ATOM 1533 N N . ALA A 1 88 ? 19.789 5.050 10.354 1.00 8.81 113 ALA A N 1
ATOM 1534 C CA . ALA A 1 88 ? 20.411 6.369 10.440 1.00 9.53 113 ALA A CA 1
ATOM 1535 C C . ALA A 1 88 ? 19.760 7.384 9.521 1.00 9.42 113 ALA A C 1
ATOM 1536 O O . ALA A 1 88 ? 20.160 8.548 9.532 1.00 11.88 113 ALA A O 1
ATOM 1543 N N . GLY A 1 89 ? 18.780 6.988 8.738 1.00 9.53 114 GLY A N 1
ATOM 1544 C CA . GLY A 1 89 ? 18.076 7.906 7.858 1.00 11.51 114 GLY A CA 1
ATOM 1545 C C . GLY A 1 89 ? 18.811 8.251 6.583 1.00 11.27 114 GLY A C 1
ATOM 1546 O O . GLY A 1 89 ? 18.469 9.249 5.944 1.00 12.18 114 GLY A O 1
ATOM 1550 N N . ARG A 1 90 ? 19.814 7.473 6.200 1.00 9.98 115 ARG A N 1
ATOM 1551 C CA . ARG A 1 90 ? 20.623 7.794 5.032 1.00 10.59 115 ARG A CA 1
ATOM 1552 C C . 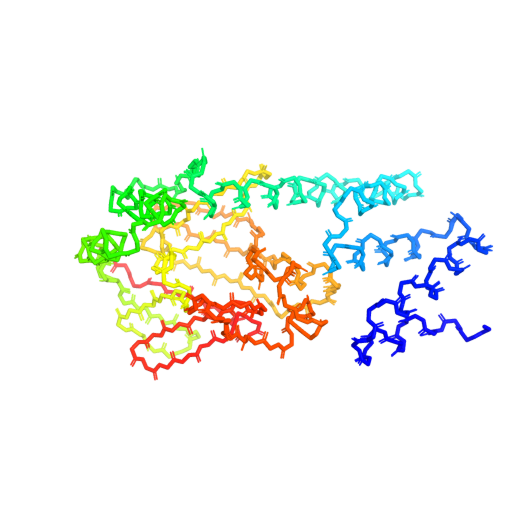ARG A 1 90 ? 20.212 7.053 3.771 1.00 10.03 115 ARG A C 1
ATOM 1553 O O . ARG A 1 90 ? 20.469 7.558 2.675 1.00 12.91 115 ARG A O 1
ATOM 1574 N N . LEU A 1 91 ? 19.658 5.859 3.893 1.00 9.41 116 LEU A N 1
ATOM 1575 C CA . LEU A 1 91 ? 19.150 5.085 2.761 1.00 9.00 116 LEU A CA 1
ATOM 1576 C C . LEU A 1 91 ? 17.762 4.600 3.065 1.00 9.04 116 LEU A C 1
ATOM 1577 O O . LEU A 1 91 ? 17.349 4.591 4.233 1.00 10.30 116 LEU A O 1
ATOM 1593 N N . THR A 1 92 ? 17.028 4.201 2.033 1.00 9.80 117 THR A N 1
ATOM 1594 C CA . THR A 1 92 ? 15.709 3.648 2.296 1.00 12.29 117 THR A CA 1
ATOM 1595 C C . THR A 1 92 ? 15.605 2.251 1.700 1.00 10.47 117 THR A C 1
ATOM 1596 O O . THR A 1 92 ? 16.158 1.956 0.646 1.00 11.93 117 THR A O 1
ATOM 1607 N N . PRO A 1 93 ? 14.875 1.389 2.372 1.00 8.50 118 PRO A N 1
ATOM 1608 C CA . PRO A 1 93 ? 14.779 -0.009 1.974 1.00 9.32 118 PRO A CA 1
ATOM 1609 C C . PRO A 1 93 ? 13.748 -0.238 0.886 1.00 8.46 118 PRO A C 1
ATOM 1610 O O . PRO A 1 93 ? 12.752 0.487 0.801 1.00 10.10 118 PRO A O 1
ATOM 1621 N N . VAL A 1 94 ? 13.960 -1.283 0.110 1.00 8.87 119 VAL A N 1
ATOM 1622 C CA . VAL A 1 94 ? 12.907 -1.870 -0.702 1.00 9.99 119 VAL A CA 1
ATOM 1623 C C . VAL A 1 94 ? 11.709 -2.201 0.179 1.00 8.83 119 VAL A C 1
ATOM 1624 O O . VAL A 1 94 ? 11.891 -2.675 1.308 1.00 8.04 119 VAL A O 1
ATOM 1637 N N . ILE A 1 95 ? 10.499 -1.985 -0.342 1.00 8.82 120 ILE A N 1
ATOM 1638 C CA . ILE A 1 95 ? 9.270 -2.435 0.297 1.00 9.69 120 ILE A CA 1
ATOM 1639 C C . ILE A 1 95 ? 8.832 -3.721 -0.384 1.00 9.18 120 ILE A C 1
ATOM 1640 O O . ILE A 1 95 ? 8.621 -3.751 -1.600 1.00 11.13 120 ILE A O 1
ATOM 1656 N N . LEU A 1 96 ? 8.717 -4.796 0.373 1.00 8.79 121 LEU A N 1
ATOM 1657 C CA . LEU A 1 96 ? 8.355 -6.096 -0.187 1.00 9.79 121 LEU A CA 1
ATOM 1658 C C . LEU A 1 96 ? 6.845 -6.242 -0.342 1.00 9.73 121 LEU A C 1
ATOM 1659 O O . LEU A 1 96 ? 6.090 -6.003 0.598 1.00 10.20 121 LEU A O 1
ATOM 1675 N N . GLY A 1 97 ? 6.427 -6.660 -1.528 1.00 11.28 122 GLY A N 1
ATOM 1676 C CA . GLY A 1 97 ? 5.021 -6.893 -1.804 1.00 11.98 122 GLY A CA 1
ATOM 1677 C C . GLY A 1 97 ? 4.317 -5.648 -2.296 1.00 10.95 122 GLY A C 1
ATOM 1678 O O . GLY A 1 97 ? 4.919 -4.767 -2.919 1.00 12.64 122 GLY A O 1
ATOM 1682 N N . GLN A 1 98 ? 3.020 -5.582 -2.055 1.00 11.05 123 GLN A N 1
ATOM 1683 C CA . GLN A 1 98 ? 2.230 -4.431 -2.480 1.00 12.19 123 GLN A CA 1
ATOM 1684 C C . GLN A 1 98 ? 2.757 -3.151 -1.839 1.00 11.95 123 GLN A C 1
ATOM 1685 O O . GLN A 1 98 ? 3.130 -3.147 -0.666 1.00 11.70 123 GLN A O 1
ATOM 1699 N N A PRO A 1 99 ? 2.753 -2.043 -2.588 0.33 11.81 124 PRO A N 1
ATOM 1700 N N B PRO A 1 99 ? 2.788 -2.052 -2.606 0.67 12.03 124 PRO A N 1
ATOM 1701 C CA A PRO A 1 99 ? 3.314 -0.818 -2.018 0.33 11.13 124 PRO A CA 1
ATOM 1702 C CA B PRO A 1 99 ? 3.232 -0.778 -2.046 0.67 11.38 124 PRO A CA 1
ATOM 1703 C C A PRO A 1 99 ? 2.519 -0.334 -0.812 0.33 12.47 124 PRO A C 1
ATOM 1704 C C B PRO A 1 99 ? 2.518 -0.406 -0.746 0.67 11.60 124 PRO A C 1
ATOM 1705 O O A PRO A 1 99 ? 1.313 -0.561 -0.727 0.33 15.53 124 PRO A O 1
ATOM 1706 O O B PRO A 1 99 ? 1.374 -0.789 -0.512 0.67 12.30 124 PRO A O 1
ATOM 1727 N N . ALA A 1 100 ? 3.211 0.325 0.105 1.00 10.10 125 ALA A N 1
ATOM 1728 C CA . ALA A 1 100 ? 2.640 0.801 1.359 1.00 9.10 125 ALA A CA 1
ATOM 1729 C C . ALA A 1 100 ? 3.127 2.221 1.554 1.00 8.83 125 ALA A C 1
ATOM 1730 O O . ALA A 1 100 ? 4.205 2.452 2.113 1.00 9.71 125 ALA A O 1
ATOM 1738 N N . GLU A 1 101 ? 2.360 3.175 1.030 1.00 9.49 126 GLU A N 1
ATOM 1739 C CA . GLU A 1 101 ? 2.792 4.565 1.003 1.00 9.20 126 GLU A CA 1
ATOM 1740 C C . GLU A 1 101 ? 3.002 5.138 2.397 1.00 9.76 126 GLU A C 1
ATOM 1741 O O . GLU A 1 101 ? 3.831 6.036 2.581 1.00 9.94 126 GLU A O 1
ATOM 1753 N N . TRP A 1 102 ? 2.255 4.626 3.372 1.00 9.00 127 TRP A N 1
ATOM 1754 C CA . TRP A 1 102 ? 2.376 5.083 4.751 1.00 10.34 127 TRP A CA 1
ATOM 1755 C C . TRP A 1 102 ? 3.759 4.800 5.352 1.00 9.47 127 TRP A C 1
ATOM 1756 O O . TRP A 1 102 ? 4.128 5.389 6.380 1.00 11.26 127 TRP A O 1
ATOM 1777 N N . ILE A 1 103 ? 4.548 3.924 4.748 1.00 8.77 128 ILE A N 1
ATOM 1778 C CA . ILE A 1 103 ? 5.916 3.710 5.219 1.00 9.24 128 ILE A CA 1
ATOM 1779 C C . ILE A 1 103 ? 6.815 4.922 4.892 1.00 9.35 128 ILE A C 1
ATOM 1780 O O . ILE A 1 103 ? 7.829 5.151 5.573 1.00 9.83 128 ILE A O 1
ATOM 1796 N N . ALA A 1 104 ? 6.461 5.713 3.881 1.00 9.91 129 ALA A N 1
ATOM 1797 C CA . ALA A 1 104 ? 7.307 6.848 3.525 1.00 9.24 129 ALA A CA 1
ATOM 1798 C C . ALA A 1 104 ? 7.525 7.802 4.692 1.00 10.34 129 ALA A C 1
ATOM 1799 O O . ALA A 1 104 ? 8.680 8.133 4.988 1.00 10.63 129 ALA A O 1
ATOM 1806 N N . PRO A 1 105 ? 6.462 8.235 5.377 1.00 10.31 130 PRO A N 1
ATOM 1807 C CA . PRO A 1 105 ? 6.728 9.116 6.525 1.00 10.86 130 PRO A CA 1
ATOM 1808 C C . PRO A 1 105 ? 7.473 8.424 7.673 1.00 9.92 130 PRO A C 1
ATOM 1809 O O . PRO A 1 105 ? 8.196 9.063 8.429 1.00 10.04 130 PRO A O 1
ATOM 1820 N N A LEU A 1 106 ? 7.242 7.133 7.794 0.63 10.08 131 LEU A N 1
ATOM 1821 N N B LEU A 1 106 ? 7.327 7.109 7.845 0.37 8.49 131 LEU A N 1
ATOM 1822 C CA A LEU A 1 106 ? 7.917 6.347 8.783 0.63 8.39 131 LEU A CA 1
ATOM 1823 C CA B LEU A 1 106 ? 8.139 6.404 8.852 0.37 10.36 131 LEU A CA 1
ATOM 1824 C C A LEU A 1 106 ? 9.455 6.380 8.547 0.63 9.80 131 LEU A C 1
ATOM 1825 C C B LEU A 1 106 ? 9.600 6.544 8.540 0.37 7.00 131 LEU A C 1
ATOM 1826 O O A LEU A 1 106 ? 10.207 6.498 9.516 0.63 9.08 131 LEU A O 1
ATOM 1827 O O B LEU A 1 106 ? 10.457 6.770 9.410 0.37 8.12 131 LEU A O 1
ATOM 1858 N N . LEU A 1 107 ? 9.908 6.333 7.280 1.00 10.30 132 LEU A N 1
ATOM 1859 C CA . LEU A 1 107 ? 11.301 6.433 6.912 1.00 10.35 132 LEU A CA 1
ATOM 1860 C C . LEU A 1 107 ? 11.805 7.858 7.051 1.00 13.02 132 LEU A C 1
ATOM 1861 O O . LEU A 1 107 ? 12.925 8.083 7.541 1.00 13.79 132 LEU A O 1
ATOM 1878 N N A GLN A 1 108 ? 11.007 8.840 6.667 0.59 10.02 133 GLN A N 1
ATOM 1879 N N B GLN A 1 108 ? 10.990 8.823 6.626 0.41 11.28 133 GLN A N 1
ATOM 1880 C CA A GLN A 1 108 ? 11.438 10.221 6.782 0.59 12.13 133 GLN A CA 1
ATOM 1881 C CA B GLN A 1 108 ? 11.293 10.248 6.775 0.41 13.03 133 GLN A CA 1
ATOM 1882 C C A GLN A 1 108 ? 11.632 10.634 8.242 0.59 10.35 133 GLN A C 1
ATOM 1883 C C B GLN A 1 108 ? 11.659 10.566 8.215 0.41 10.58 133 GLN A C 1
ATOM 1884 O O A GLN A 1 108 ? 12.449 11.514 8.552 0.59 11.15 133 GLN A O 1
ATOM 1885 O O B GLN A 1 108 ? 12.619 11.299 8.479 0.41 9.40 133 GLN A O 1
ATOM 1912 N N . ALA A 1 109 ? 10.891 9.998 9.140 1.00 9.19 134 ALA A N 1
ATOM 1913 C CA . ALA A 1 109 ? 11.116 10.214 10.554 1.00 9.06 134 ALA A CA 1
ATOM 1914 C C . ALA A 1 109 ? 12.530 9.828 10.974 1.00 9.50 134 ALA A C 1
ATOM 1915 O O . ALA A 1 109 ? 13.098 10.475 11.858 1.00 10.10 134 ALA A O 1
ATOM 1922 N N . LEU A 1 110 ? 13.108 8.797 10.360 1.00 8.83 135 LEU A N 1
ATOM 1923 C CA . LEU A 1 110 ? 14.482 8.413 10.696 1.00 9.00 135 LEU A CA 1
ATOM 1924 C C . LEU A 1 110 ? 15.459 9.522 10.287 1.00 9.93 135 LEU A C 1
ATOM 1925 O O . LEU A 1 110 ? 16.428 9.799 11.003 1.00 10.48 135 LEU A O 1
ATOM 1941 N N . SER A 1 111 ? 15.209 10.168 9.153 1.00 10.45 136 SER A N 1
ATOM 1942 C CA . SER A 1 111 ? 16.056 11.279 8.722 1.00 11.65 136 SER A CA 1
ATOM 1943 C C . SER A 1 111 ? 15.902 12.478 9.655 1.00 12.23 136 SER A C 1
ATOM 1944 O O . SER A 1 111 ? 16.891 13.094 10.043 1.00 12.73 136 SER A O 1
ATOM 1952 N N . LEU A 1 112 ? 14.676 12.782 10.051 1.00 9.99 137 LEU A N 1
ATOM 1953 C CA . LEU A 1 112 ? 14.426 13.849 11.005 1.00 12.58 137 LEU A CA 1
ATOM 1954 C C . LEU A 1 112 ? 15.107 13.596 12.335 1.00 11.64 137 LEU A C 1
ATOM 1955 O O . LEU A 1 112 ? 15.714 14.495 12.899 1.00 12.54 137 LEU A O 1
ATOM 1971 N N . ASP A 1 113 ? 15.038 12.369 12.837 1.00 10.26 138 ASP A N 1
ATOM 1972 C CA . ASP A 1 113 ? 15.732 12.030 14.078 1.00 10.95 138 ASP A CA 1
ATOM 1973 C C . ASP A 1 113 ? 17.234 12.280 13.949 1.00 12.32 138 ASP A C 1
ATOM 1974 O O . ASP A 1 113 ? 17.857 12.834 14.858 1.00 13.79 138 ASP A O 1
ATOM 1983 N N . ALA A 1 114 ? 17.814 11.889 12.825 1.00 12.31 139 ALA A N 1
ATOM 1984 C CA . ALA A 1 114 ? 19.252 12.050 12.598 1.00 15.05 139 ALA A CA 1
ATOM 1985 C C . ALA A 1 114 ? 19.657 13.525 12.584 1.00 16.75 139 ALA A C 1
ATOM 1986 O O . ALA A 1 114 ? 20.800 13.869 12.919 1.00 17.68 139 ALA A O 1
ATOM 1993 N N . GLU A 1 115 ? 18.716 14.379 12.189 1.00 16.66 140 GLU A N 1
ATOM 1994 C CA . GLU A 1 115 ? 18.914 15.822 12.092 1.00 19.34 140 GLU A CA 1
ATOM 1995 C C . GLU A 1 115 ? 18.620 16.526 13.411 1.00 17.76 140 GLU A C 1
ATOM 1996 O O . GLU A 1 115 ? 18.772 17.741 13.510 1.00 19.35 140 GLU A O 1
ATOM 2008 N N . GLY A 1 116 ? 18.193 15.788 14.423 1.00 16.18 141 GLY A N 1
ATOM 2009 C CA . GLY A 1 116 ? 17.905 16.347 15.735 1.00 16.79 141 GLY A CA 1
ATOM 2010 C C . GLY A 1 116 ? 16.494 16.876 15.891 1.00 16.86 141 GLY A C 1
ATOM 2011 O O . GLY A 1 116 ? 16.235 17.677 16.801 1.00 21.59 141 GLY A O 1
ATOM 2015 N N . HIS A 1 117 ? 15.586 16.468 15.011 1.00 15.28 142 HIS A N 1
ATOM 2016 C CA . HIS A 1 117 ? 14.196 16.937 15.046 1.00 14.89 142 HIS A CA 1
ATOM 2017 C C . HIS A 1 117 ? 13.252 15.842 15.551 1.00 14.72 142 HIS A C 1
ATOM 2018 O O . HIS A 1 117 ? 12.380 15.354 14.823 1.00 13.77 142 HIS A O 1
ATOM 2031 N N . GLY A 1 118 ? 13.446 15.443 16.805 1.00 15.43 143 GLY A N 1
ATOM 2032 C CA . GLY A 1 118 ? 12.679 14.350 17.389 1.00 16.32 143 GLY A CA 1
ATOM 2033 C C . GLY A 1 118 ? 11.177 14.558 17.431 1.00 16.79 143 GLY A C 1
ATOM 2034 O O . GLY A 1 118 ? 10.416 13.609 17.219 1.00 16.07 143 GLY A O 1
ATOM 2038 N N A GLU A 1 119 ? 10.754 15.789 17.713 0.55 18.47 144 GLU A N 1
ATOM 2039 N N B GLU A 1 119 ? 10.740 15.784 17.700 0.45 18.30 144 GLU A N 1
ATOM 2040 C CA A GLU A 1 119 ? 9.338 16.136 17.765 0.55 17.98 144 GLU A CA 1
ATOM 2041 C CA B GLU A 1 119 ? 9.313 16.076 17.770 0.45 17.95 144 GLU A CA 1
ATOM 2042 C C A GLU A 1 119 ? 8.688 15.948 16.400 0.55 16.08 144 GLU A C 1
ATOM 2043 C C B GLU A 1 119 ? 8.656 15.976 16.394 0.45 16.82 144 GLU A C 1
ATOM 2044 O O A GLU A 1 119 ? 7.624 15.328 16.281 0.55 17.95 144 GLU A O 1
ATOM 2045 O O B GLU A 1 119 ? 7.550 15.442 16.262 0.45 19.10 144 GLU A O 1
ATOM 2068 N N . ALA A 1 120 ? 9.333 16.482 15.368 1.00 16.39 145 ALA A N 1
ATOM 2069 C CA . ALA A 1 120 ? 8.817 16.393 14.010 1.00 15.41 145 ALA A CA 1
ATOM 2070 C C . ALA A 1 120 ? 8.788 14.907 13.583 1.00 13.67 145 ALA A C 1
ATOM 2071 O O . ALA A 1 120 ? 7.861 14.454 12.924 1.00 14.07 145 ALA A O 1
ATOM 2078 N N . ALA A 1 121 ? 9.812 14.159 13.969 1.00 13.01 146 ALA A N 1
ATOM 2079 C CA . ALA A 1 121 ? 9.872 12.742 13.647 1.00 10.92 146 ALA A CA 1
ATOM 2080 C C . ALA A 1 121 ? 8.691 11.996 14.259 1.00 12.26 146 ALA A C 1
ATOM 2081 O O . ALA A 1 121 ? 8.036 11.195 13.587 1.00 11.73 146 ALA A O 1
ATOM 2088 N N . GLN A 1 122 ? 8.406 12.262 15.529 1.00 14.17 147 GLN A N 1
ATOM 2089 C CA . GLN A 1 122 ? 7.291 11.617 16.204 1.00 14.78 147 GLN A CA 1
ATOM 2090 C C . GLN A 1 122 ? 5.959 11.932 15.519 1.00 15.45 147 GLN A C 1
ATOM 2091 O O . GLN A 1 122 ? 5.106 11.035 15.389 1.00 15.69 147 GLN A O 1
ATOM 2105 N N . ALA A 1 123 ? 5.784 13.179 15.079 1.00 15.73 148 ALA A N 1
ATOM 2106 C CA . ALA A 1 123 ? 4.586 13.570 14.357 1.00 15.79 148 ALA A CA 1
ATOM 2107 C C . ALA A 1 123 ? 4.423 12.769 13.055 1.00 16.08 148 ALA A C 1
ATOM 2108 O O . ALA A 1 123 ? 3.312 12.341 12.711 1.00 17.02 148 ALA A O 1
ATOM 2115 N N . LEU A 1 124 ? 5.518 12.566 12.330 1.00 13.29 149 LEU A N 1
ATOM 2116 C CA . LEU A 1 124 ? 5.450 11.799 11.095 1.00 13.56 149 LEU A CA 1
ATOM 2117 C C . LEU A 1 124 ? 5.122 10.352 11.378 1.00 12.88 149 LEU A C 1
ATOM 2118 O O . LEU A 1 124 ? 4.402 9.730 10.596 1.00 13.98 149 LEU A O 1
ATOM 2134 N N . ARG A 1 125 ? 5.647 9.800 12.469 1.00 11.07 150 ARG A N 1
ATOM 2135 C CA . ARG A 1 125 ? 5.309 8.424 12.809 1.00 11.41 150 ARG A CA 1
ATOM 2136 C C . ARG A 1 125 ? 3.833 8.282 13.151 1.00 11.90 150 ARG A C 1
ATOM 2137 O O . ARG A 1 125 ? 3.205 7.293 12.773 1.00 12.48 150 ARG A O 1
ATOM 2158 N N . GLU A 1 126 ? 3.268 9.265 13.833 1.00 13.02 151 GLU A N 1
ATOM 2159 C CA . GLU A 1 126 ? 1.844 9.227 14.118 1.00 14.76 151 GLU A CA 1
ATOM 2160 C C . GLU A 1 126 ? 1.035 9.214 12.816 1.00 15.92 151 GLU A C 1
ATOM 2161 O O . GLU A 1 126 ? 0.076 8.457 12.669 1.00 16.38 151 GLU A O 1
ATOM 2173 N N . GLN A 1 127 ? 1.443 10.042 11.862 1.00 14.66 152 GLN A N 1
ATOM 2174 C CA . GLN A 1 127 ? 0.788 10.097 10.554 1.00 17.01 152 GLN A CA 1
ATOM 2175 C C . GLN A 1 127 ? 0.888 8.748 9.848 1.00 15.37 152 GLN A C 1
ATOM 2176 O O . GLN A 1 127 ? -0.085 8.254 9.266 1.00 16.65 152 GLN A O 1
ATOM 2190 N N . ALA A 1 128 ? 2.063 8.136 9.909 1.00 12.71 153 ALA A N 1
ATOM 2191 C CA . ALA A 1 128 ? 2.270 6.824 9.300 1.00 12.64 153 ALA A CA 1
ATOM 2192 C C . ALA A 1 128 ? 1.350 5.777 9.908 1.00 13.34 153 ALA A C 1
ATOM 2193 O O . ALA A 1 128 ? 0.660 5.038 9.190 1.00 12.46 153 ALA A O 1
ATOM 2200 N N . PHE A 1 129 ? 1.343 5.694 11.230 1.00 11.97 154 PHE A N 1
ATOM 2201 C CA . PHE A 1 129 ? 0.604 4.634 11.892 1.00 12.78 154 PHE A CA 1
ATOM 2202 C C . PHE A 1 129 ? -0.895 4.843 11.735 1.00 14.90 154 PHE A C 1
ATOM 2203 O O . PHE A 1 129 ? -1.641 3.885 11.646 1.00 16.65 154 PHE A O 1
ATOM 2220 N N . ASP A 1 130 ? -1.341 6.097 11.687 1.00 15.37 155 ASP A N 1
ATOM 2221 C CA . ASP A 1 130 ? -2.754 6.386 11.434 1.00 18.12 155 ASP A CA 1
ATOM 2222 C C . ASP A 1 130 ? -3.212 5.880 10.069 1.00 17.35 155 ASP A C 1
ATOM 2223 O O . ASP A 1 130 ? -4.364 5.464 9.913 1.00 22.77 155 ASP A O 1
ATOM 2232 N N . ALA A 1 131 ? -2.323 5.940 9.083 1.00 15.69 156 ALA A N 1
ATOM 2233 C CA . ALA A 1 131 ? -2.636 5.541 7.711 1.00 16.11 156 ALA A CA 1
ATOM 2234 C C . ALA A 1 131 ? -2.463 4.055 7.442 1.00 16.43 156 ALA A C 1
ATOM 2235 O O . ALA A 1 131 ? -2.982 3.541 6.452 1.00 20.35 156 ALA A O 1
ATOM 2242 N N . ALA A 1 132 ? -1.746 3.355 8.310 1.00 17.62 157 ALA A N 1
ATOM 2243 C CA . ALA A 1 132 ? -1.531 1.926 8.111 1.00 15.08 157 ALA A CA 1
ATOM 2244 C C . ALA A 1 132 ? -2.850 1.163 8.336 1.00 20.24 157 ALA A C 1
ATOM 2245 O O . ALA A 1 132 ? -3.552 1.431 9.308 1.00 23.93 157 ALA A O 1
ATOM 2252 N N A PRO A 1 133 ? -3.178 0.236 7.416 0.54 16.02 158 PRO A N 1
ATOM 2253 N N B PRO A 1 133 ? -3.204 0.221 7.449 0.46 16.49 158 PRO A N 1
ATOM 2254 C CA A PRO A 1 133 ? -4.453 -0.482 7.440 0.54 17.35 158 PRO A CA 1
ATOM 2255 C CA B PRO A 1 133 ? -4.455 -0.504 7.714 0.46 20.80 158 PRO A CA 1
ATOM 2256 C C A PRO A 1 133 ? -4.546 -1.416 8.639 0.54 19.40 158 PRO A C 1
ATOM 2257 C C B PRO A 1 133 ? -4.310 -1.544 8.828 0.46 20.72 158 PRO A C 1
ATOM 2258 O O A PRO A 1 133 ? -3.526 -1.857 9.186 0.54 18.70 158 PRO A O 1
ATOM 2259 O O B PRO A 1 133 ? -3.402 -2.374 8.782 0.46 16.25 158 PRO A O 1
ATOM 2280 N N A ALA A 1 134 ? -5.775 -1.701 9.050 0.54 15.53 159 ALA A N 1
ATOM 2281 N N B ALA A 1 134 ? -5.197 -1.497 9.818 0.46 24.77 159 ALA A N 1
ATOM 2282 C CA A ALA A 1 134 ? -6.019 -2.593 10.169 0.54 17.08 159 ALA A CA 1
ATOM 2283 C CA B ALA A 1 134 ? -5.168 -2.458 10.911 0.46 21.21 159 ALA A CA 1
ATOM 2284 C C A ALA A 1 134 ? -6.239 -3.989 9.629 0.54 13.21 159 ALA A C 1
ATOM 2285 C C B ALA A 1 134 ? -5.818 -3.792 10.499 0.46 19.01 159 ALA A C 1
ATOM 2286 O O A ALA A 1 134 ? -7.066 -4.187 8.726 0.54 20.20 159 ALA A O 1
ATOM 2287 O O B ALA A 1 134 ? -7.004 -3.828 10.186 0.46 22.82 159 ALA A O 1
ATOM 2300 N N A VAL A 1 135 ? -5.492 -4.949 10.168 0.54 19.23 160 VAL A N 1
ATOM 2301 N N B VAL A 1 135 ? -5.044 -4.877 10.528 0.46 21.80 160 VAL A N 1
ATOM 2302 C CA A VAL A 1 135 ? -5.695 -6.365 9.855 0.54 16.02 160 VAL A CA 1
ATOM 2303 C CA B VAL A 1 135 ? -5.532 -6.203 10.116 0.46 18.71 160 VAL A CA 1
ATOM 2304 C C A VAL A 1 135 ? -5.535 -7.238 11.105 0.54 16.43 160 VAL A C 1
ATOM 2305 C C B VAL A 1 135 ? -5.498 -7.184 11.282 0.46 15.02 160 VAL A C 1
ATOM 2306 O O A VAL A 1 135 ? -4.430 -7.390 11.620 0.54 17.36 160 VAL A O 1
ATOM 2307 O O B VAL A 1 135 ? -4.447 -7.374 11.892 0.46 17.35 160 VAL A O 1
ATOM 2332 N N . PRO A 1 136 ? -6.637 -7.827 11.587 1.00 16.23 161 PRO A N 1
ATOM 2333 C CA . PRO A 1 136 ? -6.580 -8.735 12.726 1.00 15.79 161 PRO A CA 1
ATOM 2334 C C . PRO A 1 136 ? -5.942 -10.055 12.320 1.00 16.27 161 PRO A C 1
ATOM 2335 O O . PRO A 1 136 ? -5.793 -10.354 11.128 1.00 16.95 161 PRO A O 1
ATOM 2346 N N . GLY A 1 137 ? -5.608 -10.870 13.304 1.00 14.30 162 GLY A N 1
ATOM 2347 C CA . GLY A 1 137 ? 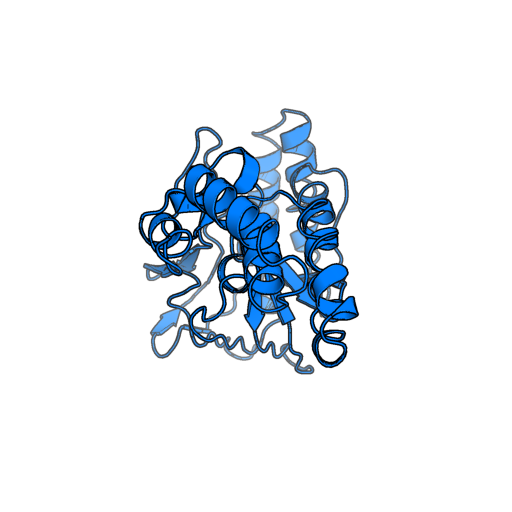-4.990 -12.146 13.023 1.00 15.27 162 GLY A CA 1
ATOM 2348 C C . GLY A 1 137 ? -4.863 -12.968 14.277 1.00 16.43 162 GLY A C 1
ATOM 2349 O O . GLY A 1 137 ? -5.613 -12.781 15.238 1.00 16.98 162 GLY A O 1
ATOM 2353 N N . ARG A 1 138 ? -3.896 -13.875 14.262 1.00 17.27 163 ARG A N 1
ATOM 2354 C CA . ARG A 1 138 ? -3.627 -14.752 15.386 1.00 18.82 163 ARG A CA 1
ATOM 2355 C C . ARG A 1 138 ? -2.132 -15.013 15.524 1.00 18.81 163 ARG A C 1
ATOM 2356 O O . ARG A 1 138 ? -1.417 -15.155 14.528 1.00 18.92 163 ARG A O 1
ATOM 2377 N N . ILE A 1 139 ? -1.666 -15.068 16.770 1.00 19.19 164 ILE A N 1
ATOM 2378 C CA . ILE A 1 139 ? -0.360 -15.628 17.096 1.00 22.12 164 ILE A CA 1
ATOM 2379 C C . ILE A 1 139 ? -0.635 -16.982 17.698 1.00 24.40 164 ILE A C 1
ATOM 2380 O O . ILE A 1 139 ? -1.188 -17.074 18.808 1.00 27.90 164 ILE A O 1
ATOM 2396 N N . GLY A 1 140 ? -0.251 -18.039 16.993 1.00 26.67 165 GLY A N 1
ATOM 2397 C CA . GLY A 1 140 ? -0.674 -19.370 17.371 1.00 34.43 165 GLY A CA 1
ATOM 2398 C C . GLY A 1 140 ? -2.189 -19.396 17.356 1.00 34.23 165 GLY A C 1
ATOM 2399 O O . GLY A 1 140 ? -2.805 -19.097 16.335 1.00 35.61 165 GLY A O 1
ATOM 2403 N N . GLU A 1 141 ? -2.789 -19.724 18.499 1.00 36.46 166 GLU A N 1
ATOM 2404 C CA . GLU A 1 141 ? -4.244 -19.801 18.618 1.00 34.68 166 GLU A CA 1
ATOM 2405 C C . GLU A 1 141 ? -4.877 -18.502 19.137 1.00 34.95 166 GLU A C 1
ATOM 2406 O O . GLU A 1 141 ? -6.105 -18.382 19.167 1.00 35.97 166 GLU A O 1
ATOM 2418 N N . ALA A 1 142 ? -4.047 -17.538 19.540 1.00 30.18 167 ALA A N 1
ATOM 2419 C CA . ALA A 1 142 ? -4.527 -16.343 20.242 1.00 27.76 167 ALA A CA 1
ATOM 2420 C C . ALA A 1 142 ? -4.833 -15.190 19.279 1.00 22.30 167 ALA A C 1
ATOM 2421 O O . ALA A 1 142 ? -3.937 -14.722 18.583 1.00 20.39 167 ALA A O 1
ATOM 2428 N N . PRO A 1 143 ? -6.088 -14.701 19.252 1.00 22.63 168 PRO A N 1
ATOM 2429 C CA . PRO A 1 143 ? -6.381 -13.615 18.316 1.00 21.03 168 PRO A CA 1
ATOM 2430 C C . PRO A 1 143 ? -5.732 -12.290 18.699 1.00 20.00 168 PRO A C 1
ATOM 2431 O O . PRO A 1 143 ? -5.444 -12.044 19.872 1.00 23.38 168 PRO A O 1
ATOM 2442 N N . PHE A 1 144 ? -5.497 -11.449 17.700 1.00 16.76 169 PHE A N 1
ATOM 2443 C CA . PHE A 1 144 ? -5.133 -10.058 17.935 1.00 16.55 169 PHE A CA 1
ATOM 2444 C C . PHE A 1 144 ? -5.929 -9.165 16.993 1.00 15.89 169 PHE A C 1
ATOM 2445 O O . PHE A 1 144 ? -6.290 -9.589 15.887 1.00 15.14 169 PHE A O 1
ATOM 2462 N N . ALA A 1 145 ? -6.169 -7.931 17.423 1.00 13.02 170 ALA A N 1
ATOM 2463 C CA . ALA A 1 145 ? -6.780 -6.893 16.584 1.00 13.27 170 ALA A CA 1
ATOM 2464 C C . ALA A 1 145 ? -5.698 -6.171 15.779 1.00 13.57 170 ALA A C 1
ATOM 2465 O O . ALA A 1 145 ? -5.932 -5.710 14.644 1.00 13.16 170 ALA A O 1
ATOM 2472 N N . TRP A 1 146 ? -4.513 -6.047 16.371 1.00 13.58 171 TRP A N 1
ATOM 2473 C CA . TRP A 1 146 ? -3.368 -5.441 15.706 1.00 12.68 171 TRP A CA 1
ATOM 2474 C C . TRP A 1 146 ? -2.085 -6.018 16.271 1.00 11.94 171 TRP A C 1
ATOM 2475 O O . TRP A 1 146 ? -2.066 -6.542 17.381 1.00 11.98 171 TRP A O 1
ATOM 2496 N N A LEU A 1 147 ? -1.016 -5.885 15.494 0.75 11.07 172 LEU A N 1
ATOM 2497 N N B LEU A 1 147 ? -1.015 -5.922 15.486 0.25 10.69 172 LEU A N 1
ATOM 2498 C CA A LEU A 1 147 ? 0.316 -6.369 15.831 0.75 9.52 172 LEU A CA 1
ATOM 2499 C CA B LEU A 1 147 ? 0.314 -6.360 15.901 0.25 10.75 172 LEU A CA 1
ATOM 2500 C C A LEU A 1 147 ? 1.338 -5.328 15.389 0.75 11.56 172 LEU A C 1
ATOM 2501 C C B LEU A 1 147 ? 1.371 -5.393 15.376 0.25 10.74 172 LEU A C 1
ATOM 2502 O O A LEU A 1 147 ? 1.214 -4.759 14.303 0.75 10.47 172 LEU A O 1
ATOM 2503 O O B LEU A 1 147 ? 1.306 -4.950 14.234 0.25 11.90 172 LEU A O 1
ATOM 2534 N N . ALA A 1 148 ? 2.346 -5.067 16.216 1.00 9.87 173 ALA A N 1
ATOM 2535 C CA . ALA A 1 148 ? 3.431 -4.173 15.841 1.00 9.28 173 ALA A CA 1
ATOM 2536 C C . ALA A 1 148 ? 4.711 -4.630 16.507 1.00 10.12 173 ALA A C 1
ATOM 2537 O O . ALA A 1 148 ? 4.682 -5.332 17.516 1.00 10.49 173 ALA A O 1
ATOM 2545 N N . ASP A 1 149 ? 5.843 -4.261 15.944 1.00 7.87 174 ASP A N 1
ATOM 2546 C CA . ASP A 1 149 ? 7.104 -4.409 16.651 1.00 7.40 174 ASP A CA 1
ATOM 2547 C C . ASP A 1 149 ? 7.078 -3.471 17.849 1.00 8.30 174 ASP A C 1
ATOM 2548 O O . ASP A 1 149 ? 6.494 -2.397 17.779 1.00 9.22 174 ASP A O 1
ATOM 2557 N N . ALA A 1 150 ? 7.739 -3.850 18.940 1.00 8.41 175 ALA A N 1
ATOM 2558 C CA . ALA A 1 150 ? 7.971 -2.977 20.063 1.00 8.75 175 ALA A CA 1
ATOM 2559 C C . ALA A 1 150 ? 8.806 -1.757 19.670 1.00 9.24 175 ALA A C 1
ATOM 2560 O O . ALA A 1 150 ? 8.748 -0.742 20.362 1.00 10.30 175 ALA A O 1
ATOM 2567 N N . ASP A 1 151 ? 9.604 -1.881 18.613 1.00 8.43 176 ASP A N 1
ATOM 2568 C CA . ASP A 1 151 ? 10.392 -0.751 18.078 1.00 9.01 176 ASP A CA 1
ATOM 2569 C C . ASP A 1 151 ? 9.454 0.184 17.329 1.00 8.57 176 ASP A C 1
ATOM 2570 O O . ASP A 1 151 ? 8.910 -0.176 16.282 1.00 8.87 176 ASP A O 1
ATOM 2579 N N . THR A 1 152 ? 9.266 1.377 17.867 1.00 9.90 177 THR A N 1
ATOM 2580 C CA . THR A 1 152 ? 8.351 2.357 17.312 1.00 11.31 177 THR A CA 1
ATOM 2581 C C . THR A 1 152 ? 8.849 2.936 15.981 1.00 10.65 177 THR A C 1
ATOM 2582 O O . THR A 1 152 ? 8.095 3.608 15.267 1.00 12.57 177 THR A O 1
ATOM 2593 N N . ARG A 1 153 ? 10.095 2.679 15.614 1.00 8.59 178 ARG A N 1
ATOM 2594 C CA . ARG A 1 153 ? 10.570 3.090 14.294 1.00 8.72 178 ARG A CA 1
ATOM 2595 C C . ARG A 1 153 ? 10.018 2.195 13.190 1.00 9.65 178 ARG A C 1
ATOM 2596 O O . ARG A 1 153 ? 10.034 2.598 12.010 1.00 10.70 178 ARG A O 1
ATOM 2617 N N A LEU A 1 154 ? 9.584 0.977 13.519 0.66 7.22 179 LEU A N 1
ATOM 2618 N N B LEU A 1 154 ? 9.509 1.040 13.591 0.34 11.37 179 LEU A N 1
ATOM 2619 C CA A LEU A 1 154 ? 8.940 0.056 12.571 0.66 9.06 179 LEU A CA 1
ATOM 2620 C CA B LEU A 1 154 ? 9.091 0.012 12.672 0.34 8.88 179 LEU A CA 1
ATOM 2621 C C A LEU A 1 154 ? 7.432 0.000 12.684 0.66 11.35 179 LEU A C 1
ATOM 2622 C C B LEU A 1 154 ? 7.570 -0.177 12.703 0.34 6.03 179 LEU A C 1
ATOM 2623 O O A LEU A 1 154 ? 6.688 0.037 11.701 0.66 10.09 179 LEU A O 1
ATOM 2624 O O B LEU A 1 154 ? 6.971 -0.318 11.642 0.34 7.43 179 LEU A O 1
ATOM 2655 N N . GLY A 1 155 ? 6.945 -0.163 13.891 1.00 9.80 180 GLY A N 1
ATOM 2656 C CA . GLY A 1 155 ? 5.522 -0.387 14.036 1.00 9.95 180 GLY A CA 1
ATOM 2657 C C . GLY A 1 155 ? 5.127 -1.678 13.338 1.00 8.57 180 GLY A C 1
ATOM 2658 O O . GLY A 1 155 ? 5.783 -2.706 13.518 1.00 8.54 180 GLY A O 1
ATOM 2663 N N . PRO A 1 156 ? 4.077 -1.640 12.505 1.00 8.46 181 PRO A N 1
ATOM 2664 C CA . PRO A 1 156 ? 3.553 -2.879 11.909 1.00 7.94 181 PRO A CA 1
ATOM 2665 C C . PRO A 1 156 ? 4.289 -3.284 10.627 1.00 7.10 181 PRO A C 1
ATOM 2666 O O . PRO A 1 156 ? 3.694 -3.420 9.546 1.00 8.23 181 PRO A O 1
ATOM 2677 N N . VAL A 1 157 ? 5.603 -3.442 10.758 1.00 7.33 182 VAL A N 1
ATOM 2678 C CA . VAL A 1 157 ? 6.537 -3.727 9.666 1.00 7.20 182 VAL A CA 1
ATOM 2679 C C . VAL A 1 157 ? 7.550 -4.745 10.162 1.00 7.49 182 VAL A C 1
ATOM 2680 O O . VAL A 1 157 ? 7.982 -4.679 11.325 1.00 8.04 182 VAL A O 1
ATOM 2693 N N A LEU A 1 158 ? 7.921 -5.662 9.276 0.57 8.33 183 LEU A N 1
ATOM 2694 N N B LEU A 1 158 ? 7.867 -5.694 9.290 0.43 6.24 183 LEU A N 1
ATOM 2695 C CA A LEU A 1 158 ? 8.883 -6.732 9.538 0.57 7.35 183 LEU A CA 1
ATOM 2696 C CA B LEU A 1 158 ? 8.941 -6.655 9.492 0.43 7.90 183 LEU A CA 1
ATOM 2697 C C A LEU A 1 158 ? 10.113 -6.557 8.648 0.57 7.99 183 LEU A C 1
ATOM 2698 C C B LEU A 1 158 ? 10.144 -6.343 8.636 0.43 5.36 183 LEU A C 1
ATOM 2699 O O A LEU A 1 158 ? 9.973 -6.533 7.411 0.57 7.09 183 LEU A O 1
ATOM 2700 O O B LEU A 1 158 ? 10.042 -6.067 7.439 0.43 6.66 183 LEU A O 1
ATOM 2731 N N . GLU A 1 159 ? 11.305 -6.421 9.248 1.00 6.73 184 GLU A N 1
ATOM 2732 C CA . GLU A 1 159 ? 12.554 -6.435 8.493 1.00 7.23 184 GLU A CA 1
ATOM 2733 C C . GLU A 1 159 ? 12.816 -7.847 7.979 1.00 6.82 184 GLU A C 1
ATOM 2734 O O . GLU A 1 159 ? 12.722 -8.810 8.753 1.00 6.78 184 GLU A O 1
ATOM 2747 N N . VAL A 1 160 ? 13.141 -7.990 6.700 1.00 6.29 185 VAL A N 1
ATOM 2748 C CA . VAL A 1 160 ? 13.384 -9.293 6.119 1.00 5.89 185 VAL A CA 1
ATOM 2749 C C . VAL A 1 160 ? 14.580 -9.251 5.203 1.00 6.92 185 VAL A C 1
ATOM 2750 O O . VAL A 1 160 ? 14.968 -8.198 4.685 1.00 7.12 185 VAL A O 1
ATOM 2763 N N . ILE A 1 161 ? 15.140 -10.429 4.960 1.00 7.09 186 ILE A N 1
ATOM 2764 C CA . ILE A 1 161 ? 16.105 -10.638 3.892 1.00 8.00 186 ILE A CA 1
ATOM 2765 C C . ILE A 1 161 ? 15.556 -11.768 3.055 1.00 6.90 186 ILE A C 1
ATOM 2766 O O . ILE A 1 161 ? 15.322 -12.870 3.572 1.00 8.20 186 ILE A O 1
ATOM 2782 N N . VAL A 1 162 ? 15.340 -11.504 1.778 1.00 7.73 187 VAL A N 1
ATOM 2783 C CA . VAL A 1 162 ? 14.744 -12.465 0.863 1.00 9.38 187 VAL A CA 1
ATOM 2784 C C . VAL A 1 162 ? 15.643 -12.516 -0.347 1.00 12.05 187 VAL A C 1
ATOM 2785 O O . VAL A 1 162 ? 15.885 -11.489 -0.977 1.00 11.76 187 VAL A O 1
ATOM 2798 N N A ASN A 1 163 ? 16.170 -13.696 -0.647 0.54 12.45 188 ASN A N 1
ATOM 2799 N N B ASN A 1 163 ? 16.118 -13.720 -0.654 0.46 13.75 188 ASN A N 1
ATOM 2800 C CA A ASN A 1 163 ? 17.014 -13.878 -1.819 0.54 18.55 188 ASN A CA 1
ATOM 2801 C CA B ASN A 1 163 ? 17.077 -13.960 -1.725 0.46 15.90 188 ASN A CA 1
ATOM 2802 C C A ASN A 1 163 ? 18.197 -12.908 -1.818 0.54 14.79 188 ASN A C 1
ATOM 2803 C C B ASN A 1 163 ? 18.134 -12.877 -1.783 0.46 11.68 188 ASN A C 1
ATOM 2804 O O A ASN A 1 163 ? 18.572 -12.374 -2.870 0.54 15.31 188 ASN A O 1
ATOM 2805 O O B ASN A 1 163 ? 18.341 -12.235 -2.825 0.46 17.69 188 ASN A O 1
ATOM 2826 N N . GLY A 1 164 ? 18.783 -12.697 -0.645 1.00 13.73 189 GLY A N 1
ATOM 2827 C CA . GLY A 1 164 ? 19.940 -11.848 -0.517 1.00 15.49 189 GLY A CA 1
ATOM 2828 C C . GLY A 1 164 ? 19.656 -10.362 -0.624 1.00 14.65 189 GLY A C 1
ATOM 2829 O O . GLY A 1 164 ? 20.580 -9.613 -0.876 1.00 18.80 189 GLY A O 1
ATOM 2834 N N . ARG A 1 165 ? 18.406 -9.945 -0.464 1.00 9.82 190 ARG A N 1
ATOM 2835 C CA . ARG A 1 165 ? 18.055 -8.530 -0.516 1.00 9.13 190 ARG A CA 1
ATOM 2836 C C . ARG A 1 165 ? 17.267 -8.159 0.713 1.00 8.63 190 ARG A C 1
ATOM 2837 O O . ARG A 1 165 ? 16.301 -8.834 1.098 1.00 9.10 190 ARG A O 1
ATOM 2858 N N . TYR A 1 166 ? 17.669 -7.076 1.347 1.00 7.77 191 TYR A N 1
ATOM 2859 C CA . TYR A 1 166 ? 16.982 -6.555 2.511 1.00 7.63 191 TYR A CA 1
ATOM 2860 C C . TYR A 1 166 ? 15.716 -5.829 2.082 1.00 7.28 191 TYR A C 1
ATOM 2861 O O . TYR A 1 166 ? 15.700 -5.150 1.069 1.00 8.26 191 TYR A O 1
ATOM 2879 N N . ALA A 1 167 ? 14.674 -5.917 2.894 1.00 6.96 192 ALA A N 1
ATOM 2880 C CA . ALA A 1 167 ? 13.448 -5.185 2.643 1.00 6.41 192 ALA A CA 1
ATOM 2881 C C . ALA A 1 167 ? 12.688 -4.956 3.919 1.00 6.36 192 ALA A C 1
ATOM 2882 O O . ALA A 1 167 ? 12.902 -5.626 4.920 1.00 7.13 192 ALA A O 1
ATOM 2889 N N . TRP A 1 168 ? 11.804 -3.962 3.873 1.00 6.51 193 TRP A N 1
ATOM 2890 C CA . TRP A 1 168 ? 10.753 -3.782 4.865 1.00 6.77 193 TRP A CA 1
ATOM 2891 C C . TRP A 1 168 ? 9.469 -4.370 4.306 1.00 7.26 193 TRP A C 1
ATOM 2892 O O . TRP A 1 168 ? 9.043 -4.047 3.201 1.00 7.47 193 TRP A O 1
ATOM 2913 N N . LEU A 1 169 ? 8.893 -5.291 5.076 1.00 7.32 194 LEU A N 1
ATOM 2914 C CA . LEU A 1 169 ? 7.666 -5.992 4.696 1.00 7.49 194 LEU A CA 1
ATOM 2915 C C . LEU A 1 169 ? 6.532 -5.475 5.589 1.00 7.17 194 LEU A C 1
ATOM 2916 O O . LEU A 1 169 ? 6.504 -5.782 6.767 1.00 7.93 194 LEU A O 1
ATOM 2932 N N . PRO A 1 170 ? 5.614 -4.660 5.050 1.00 7.59 195 PRO A N 1
ATOM 2933 C CA . PRO A 1 170 ? 4.430 -4.289 5.827 1.00 8.35 195 PRO A CA 1
ATOM 2934 C C . PRO A 1 170 ? 3.735 -5.553 6.344 1.00 8.37 195 PRO A C 1
ATOM 2935 O O . PRO A 1 170 ? 3.507 -6.495 5.571 1.00 8.14 195 PRO A O 1
ATOM 2946 N N . MET A 1 171 ? 3.417 -5.609 7.624 1.00 8.15 196 MET A N 1
ATOM 2947 C CA . MET A 1 171 ? 2.744 -6.797 8.140 1.00 9.25 196 MET A CA 1
ATOM 2948 C C . MET A 1 171 ? 1.416 -7.023 7.442 1.00 9.35 196 MET A C 1
ATOM 2949 O O . MET A 1 171 ? 1.009 -8.179 7.244 1.00 10.63 196 MET A O 1
ATOM 2963 N N . SER A 1 172 ? 0.757 -5.959 7.025 1.00 9.87 197 SER A N 1
ATOM 2964 C CA . SER A 1 172 ? -0.504 -6.087 6.315 1.00 11.09 197 SER A CA 1
ATOM 2965 C C . SER A 1 172 ? -0.356 -6.771 4.952 1.00 10.81 197 SER A C 1
ATOM 2966 O O . SER A 1 172 ? -1.374 -7.162 4.364 1.00 12.29 197 SER A O 1
ATOM 2974 N N . ASN A 1 173 ? 0.868 -6.910 4.442 1.00 9.14 198 ASN A N 1
ATOM 2975 C CA . ASN A 1 173 ? 1.105 -7.660 3.218 1.00 8.76 198 ASN A CA 1
ATOM 2976 C C . ASN A 1 173 ? 1.238 -9.161 3.449 1.00 10.00 198 ASN A C 1
ATOM 2977 O O . ASN A 1 173 ? 1.330 -9.925 2.475 1.00 11.85 198 ASN A O 1
ATOM 2988 N N . LEU A 1 174 ? 1.251 -9.604 4.698 1.00 9.13 199 LEU A N 1
ATOM 2989 C CA . LEU A 1 174 ? 1.399 -11.026 5.001 1.00 10.14 199 LEU A CA 1
ATOM 2990 C C . LEU A 1 174 ? 0.089 -11.760 5.116 1.00 10.56 199 LEU A C 1
ATOM 2991 O O . LEU A 1 174 ? -0.886 -11.268 5.675 1.00 11.57 199 LEU A O 1
ATOM 3007 N N . ARG A 1 175 ? 0.086 -12.995 4.623 1.00 9.71 200 ARG A N 1
ATOM 3008 C CA . ARG A 1 175 ? -0.900 -13.976 5.040 1.00 9.85 200 ARG A CA 1
ATOM 3009 C C . ARG A 1 175 ? -0.410 -14.736 6.263 1.00 9.37 200 ARG A C 1
ATOM 3010 O O . ARG A 1 175 ? -1.158 -14.899 7.215 1.00 11.31 200 ARG A O 1
ATOM 3031 N N . SER A 1 176 ? 0.817 -15.238 6.211 1.00 8.67 201 SER A N 1
ATOM 3032 C CA . SER A 1 176 ? 1.361 -16.035 7.298 1.00 9.59 201 SER A CA 1
ATOM 3033 C C . SER A 1 176 ? 2.870 -15.959 7.370 1.00 10.36 201 SER A C 1
ATOM 3034 O O . SER A 1 176 ? 3.557 -15.699 6.374 1.00 10.38 201 SER A O 1
ATOM 3042 N N . LEU A 1 177 ? 3.364 -16.208 8.578 1.00 10.08 202 LEU A N 1
ATOM 3043 C CA . LEU A 1 177 ? 4.781 -16.279 8.894 1.00 10.36 202 LEU A CA 1
ATOM 3044 C C . LEU A 1 177 ? 4.964 -17.476 9.798 1.00 11.70 202 LEU A C 1
ATOM 3045 O O . LEU A 1 177 ? 4.223 -17.637 10.767 1.00 12.84 202 LEU A O 1
ATOM 3061 N N A LYS A 1 178 ? 5.954 -18.307 9.491 0.48 9.85 203 LYS A N 1
ATOM 3062 N N B LYS A 1 178 ? 5.925 -18.329 9.470 0.52 10.60 203 LYS A N 1
ATOM 3063 C CA A LYS A 1 178 ? 6.251 -19.508 10.269 0.48 11.04 203 LYS A CA 1
ATOM 3064 C CA B LYS A 1 178 ? 6.246 -19.491 10.286 0.52 10.88 203 LYS A CA 1
ATOM 3065 C C A LYS A 1 178 ? 7.734 -19.585 10.593 0.48 10.49 203 LYS A C 1
ATOM 3066 C C B LYS A 1 178 ? 7.732 -19.475 10.607 0.52 9.84 203 LYS A C 1
ATOM 3067 O O A LYS A 1 178 ? 8.571 -19.571 9.693 0.48 11.27 203 LYS A O 1
ATOM 3068 O O B LYS A 1 178 ? 8.566 -19.218 9.733 0.52 9.27 203 LYS A O 1
ATOM 3105 N N . VAL A 1 179 ? 8.045 -19.706 11.879 1.00 9.77 204 VAL A N 1
ATOM 3106 C CA . VAL A 1 179 ? 9.425 -19.831 12.347 1.00 9.31 204 VAL A CA 1
ATOM 3107 C C . VAL A 1 179 ? 9.496 -20.953 13.375 1.00 10.91 204 VAL A C 1
ATOM 3108 O O . VAL A 1 179 ? 8.476 -21.352 13.942 1.00 11.31 204 VAL A O 1
ATOM 3121 N N . GLU A 1 180 ? 10.706 -21.455 13.586 1.00 11.58 205 GLU A N 1
ATOM 3122 C CA . GLU A 1 180 ? 11.000 -22.378 14.670 1.00 11.12 205 GLU A CA 1
ATOM 3123 C C . GLU A 1 180 ? 11.873 -21.663 15.688 1.00 10.15 205 GLU A C 1
ATOM 3124 O O . GLU A 1 180 ? 12.390 -20.579 15.433 1.00 10.73 205 GLU A O 1
ATOM 3136 N N . ALA A 1 181 ? 12.059 -22.267 16.849 1.00 10.39 206 ALA A N 1
ATOM 3137 C CA . ALA A 1 181 ? 13.006 -21.740 17.817 1.00 11.17 206 ALA A CA 1
ATOM 3138 C C . ALA A 1 181 ? 14.403 -21.678 17.184 1.00 9.72 206 ALA A C 1
ATOM 3139 O O . ALA A 1 181 ? 14.742 -22.517 16.341 1.00 9.95 206 ALA A O 1
ATOM 3146 N N . PRO A 1 182 ? 15.243 -20.741 17.612 1.00 9.73 207 PRO A N 1
ATOM 3147 C CA . PRO A 1 182 ? 16.641 -20.786 17.157 1.00 9.76 207 PRO A CA 1
ATOM 3148 C C . PRO A 1 182 ? 17.287 -22.116 17.509 1.00 10.26 207 PRO A C 1
ATOM 3149 O O . PRO A 1 182 ? 17.061 -22.643 18.599 1.00 12.50 207 PRO A O 1
ATOM 3160 N N A SER A 1 183 ? 18.138 -22.597 16.611 0.62 9.05 208 SER A N 1
ATOM 3161 N N B SER A 1 183 ? 18.058 -22.668 16.575 0.38 12.21 208 SER A N 1
ATOM 3162 C CA A SER A 1 183 ? 18.821 -23.887 16.749 0.62 10.87 208 SER A CA 1
ATOM 3163 C CA B SER A 1 183 ? 18.673 -23.991 16.740 0.38 12.87 208 SER A CA 1
ATOM 3164 C C A SER A 1 183 ? 20.331 -23.698 16.656 0.62 10.27 208 SER A C 1
ATOM 3165 C C B SER A 1 183 ? 20.185 -23.941 16.720 0.38 12.39 208 SER A C 1
ATOM 3166 O O A SER A 1 183 ? 21.089 -24.043 17.566 0.62 15.39 208 SER A O 1
ATOM 3167 O O B SER A 1 183 ? 20.849 -24.943 16.964 0.38 11.34 208 SER A O 1
ATOM 3182 N N A ASP A 1 184 ? 20.771 -23.164 15.531 0.62 8.92 209 ASP A N 1
ATOM 3183 N N B ASP A 1 184 ? 20.728 -22.779 16.394 0.38 8.34 209 ASP A N 1
ATOM 3184 C CA A ASP A 1 184 ? 22.167 -22.830 15.342 0.62 10.90 209 ASP A CA 1
ATOM 3185 C CA B ASP A 1 184 ? 22.166 -22.588 16.350 0.38 10.41 209 ASP A CA 1
ATOM 3186 C C A ASP A 1 184 ? 22.457 -21.445 15.896 0.62 9.51 209 ASP A C 1
ATOM 3187 C C B ASP A 1 184 ? 22.469 -21.118 16.582 0.38 7.96 209 ASP A C 1
ATOM 3188 O O A ASP A 1 184 ? 2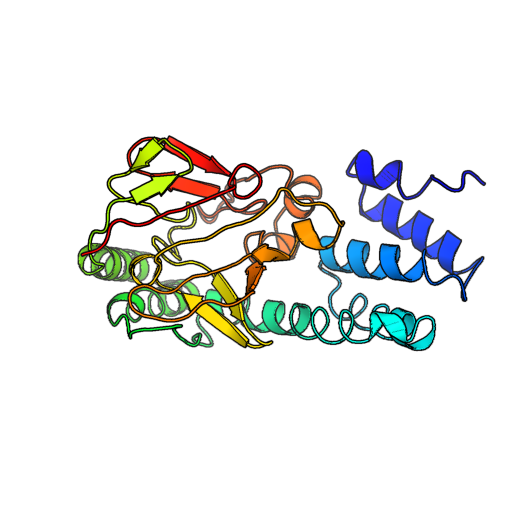1.571 -20.590 15.971 0.62 8.77 209 ASP A O 1
ATOM 3189 O O B ASP A 1 184 ? 21.551 -20.301 16.686 0.38 9.73 209 ASP A O 1
ATOM 3206 N N A LEU A 1 185 ? 23.717 -21.206 16.236 0.62 9.66 210 LEU A N 1
ATOM 3207 N N B LEU A 1 185 ? 23.752 -20.789 16.699 0.38 7.89 210 LEU A N 1
ATOM 3208 C CA A LEU A 1 185 ? 24.099 -19.948 16.863 0.62 7.95 210 LEU A CA 1
ATOM 3209 C CA B LEU A 1 185 ? 24.145 -19.425 17.006 0.38 8.77 210 LEU A CA 1
ATOM 3210 C C A LEU A 1 185 ? 23.752 -18.712 15.995 0.62 9.33 210 LEU A C 1
ATOM 3211 C C B LEU A 1 185 ? 23.718 -18.465 15.939 0.38 9.14 210 LEU A C 1
ATOM 3212 O O A LEU A 1 185 ? 23.317 -17.704 16.512 0.62 11.18 210 LEU A O 1
ATOM 3213 O O B LEU A 1 185 ? 23.228 -17.372 16.241 0.38 8.58 210 LEU A O 1
ATOM 3244 N N . ARG A 1 186 ? 23.895 -18.830 14.675 1.00 8.66 211 ARG A N 1
ATOM 3245 C CA . ARG A 1 186 ? 23.544 -17.814 13.692 1.00 8.68 211 ARG A CA 1
ATOM 3246 C C . ARG A 1 186 ? 22.058 -17.464 13.706 1.00 7.21 211 ARG A C 1
ATOM 3247 O O . ARG A 1 186 ? 21.697 -16.342 13.321 1.00 7.82 211 ARG A O 1
ATOM 3269 N N . ASP A 1 187 ? 21.205 -18.376 14.183 1.00 7.90 212 ASP A N 1
ATOM 3270 C CA . ASP A 1 187 ? 19.770 -18.100 14.283 1.00 7.62 212 ASP A CA 1
ATOM 3271 C C . ASP A 1 187 ? 19.444 -16.997 15.292 1.00 8.24 212 ASP A C 1
ATOM 3272 O O . ASP A 1 187 ? 18.358 -16.414 15.234 1.00 8.95 212 ASP A O 1
ATOM 3281 N N . LEU A 1 188 ? 20.354 -16.732 16.233 1.00 7.81 213 LEU A N 1
ATOM 3282 C CA . LEU A 1 188 ? 20.178 -15.632 17.176 1.00 9.26 213 LEU A CA 1
ATOM 3283 C C . LEU A 1 188 ? 20.293 -14.277 16.490 1.00 8.37 213 LEU A C 1
ATOM 3284 O O . LEU A 1 188 ? 19.806 -13.263 16.996 1.00 8.92 213 LEU A O 1
ATOM 3300 N N . VAL A 1 189 ? 20.972 -14.261 15.352 1.00 7.13 214 VAL A N 1
ATOM 3301 C CA . VAL A 1 189 ? 21.216 -13.041 14.596 1.00 7.08 214 VAL A CA 1
ATOM 3302 C C . VAL A 1 189 ? 20.204 -12.898 13.458 1.00 6.94 214 VAL A C 1
ATOM 3303 O O . VAL A 1 189 ? 19.647 -11.811 13.243 1.00 6.74 214 VAL A O 1
ATOM 3316 N N . TRP A 1 190 ? 19.944 -13.983 12.742 1.00 6.81 215 TRP A N 1
ATOM 3317 C CA . TRP A 1 190 ? 19.002 -14.004 11.621 1.00 7.25 215 TRP A CA 1
ATOM 3318 C C . TRP A 1 190 ? 18.166 -15.264 11.762 1.00 6.74 215 TRP A C 1
ATOM 3319 O O . TRP A 1 190 ? 18.690 -16.378 11.654 1.00 8.67 215 TRP A O 1
ATOM 3340 N N . LEU A 1 191 ? 16.871 -15.137 12.013 1.00 6.84 216 LEU A N 1
ATOM 3341 C CA . LEU A 1 191 ? 16.012 -16.295 12.255 1.00 7.02 216 LEU A CA 1
ATOM 3342 C C . LEU A 1 191 ? 15.406 -16.752 10.928 1.00 7.40 216 LEU A C 1
ATOM 3343 O O . LEU A 1 191 ? 14.740 -15.967 10.247 1.00 7.76 216 LEU A O 1
ATOM 3359 N N . PRO A 1 192 ? 15.599 -18.019 10.527 1.00 7.23 217 PRO A N 1
ATOM 3360 C CA . PRO A 1 192 ? 14.948 -18.462 9.293 1.00 7.22 217 PRO A CA 1
ATOM 3361 C C . PRO A 1 192 ? 13.434 -18.462 9.393 1.00 8.45 217 PRO A C 1
ATOM 3362 O O . PRO A 1 192 ? 12.884 -18.773 10.455 1.00 8.55 217 PRO A O 1
ATOM 3373 N N . ALA A 1 193 ? 12.754 -18.136 8.296 1.00 8.13 218 ALA A N 1
ATOM 3374 C CA . ALA A 1 193 ? 11.296 -18.069 8.296 1.00 7.64 218 ALA A CA 1
ATOM 3375 C C . ALA A 1 193 ? 10.735 -18.493 6.951 1.00 8.19 218 ALA A C 1
ATOM 3376 O O . ALA A 1 193 ? 11.418 -18.439 5.926 1.00 10.35 218 ALA A O 1
ATOM 3383 N N A GLU A 1 194 ? 9.476 -18.914 6.962 0.57 9.26 219 GLU A N 1
ATOM 3384 N N B GLU A 1 194 ? 9.478 -18.920 6.987 0.43 9.20 219 GLU A N 1
ATOM 3385 C CA A GLU A 1 194 ? 8.684 -19.088 5.743 0.57 10.16 219 GLU A CA 1
ATOM 3386 C CA B GLU A 1 194 ? 8.646 -19.086 5.802 0.43 9.98 219 GLU A CA 1
ATOM 3387 C C A GLU A 1 194 ? 7.566 -18.057 5.736 0.57 9.69 219 GLU A C 1
ATOM 3388 C C B GLU A 1 194 ? 7.609 -17.968 5.7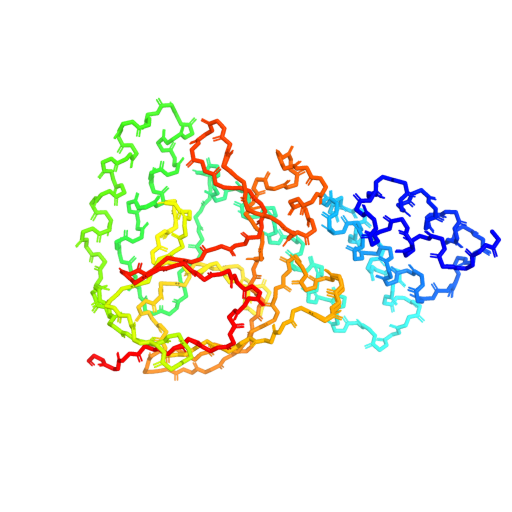97 0.43 11.70 219 GLU A C 1
ATOM 3389 O O A GLU A 1 194 ? 6.718 -18.046 6.644 0.57 11.48 219 GLU A O 1
ATOM 3390 O O B GLU A 1 194 ? 6.880 -17.779 6.778 0.43 10.61 219 GLU A O 1
ATOM 3413 N N . LEU A 1 195 ? 7.568 -17.206 4.710 1.00 9.91 220 LEU A N 1
ATOM 3414 C CA . LEU A 1 195 ? 6.620 -16.098 4.569 1.00 10.16 220 LEU A CA 1
ATOM 3415 C C . LEU A 1 195 ? 5.684 -16.392 3.414 1.00 10.21 220 LEU A C 1
ATOM 3416 O O . LEU A 1 195 ? 6.136 -16.844 2.360 1.00 11.83 220 LEU A O 1
ATOM 3432 N N . THR A 1 196 ? 4.396 -16.136 3.600 1.00 9.38 221 THR A N 1
ATOM 3433 C CA . THR A 1 196 ? 3.427 -16.185 2.516 1.00 9.12 221 THR A CA 1
ATOM 3434 C C . THR A 1 196 ? 2.768 -14.830 2.436 1.00 9.50 221 THR A C 1
ATOM 3435 O O . THR A 1 196 ? 2.207 -14.362 3.424 1.00 10.55 221 THR A O 1
ATOM 3446 N N . LEU A 1 197 ? 2.850 -14.194 1.276 1.00 9.85 222 LEU A N 1
ATOM 3447 C CA . LEU A 1 197 ? 2.247 -12.879 1.077 1.00 9.93 222 LEU A CA 1
ATOM 3448 C C . LEU A 1 197 ? 0.770 -13.006 0.779 1.00 9.74 222 LEU A C 1
ATOM 3449 O O . LEU A 1 197 ? 0.349 -13.917 0.048 1.00 10.16 222 LEU A O 1
ATOM 3465 N N . ALA A 1 198 ? -0.038 -12.086 1.291 1.00 10.46 223 ALA A N 1
ATOM 3466 C CA . ALA A 1 198 ? -1.463 -12.090 1.022 1.00 11.43 223 ALA A CA 1
ATOM 3467 C C . ALA A 1 198 ? -1.684 -11.932 -0.477 1.00 12.01 223 ALA A C 1
ATOM 3468 O O . ALA A 1 198 ? -1.050 -11.079 -1.114 1.00 13.17 223 ALA A O 1
ATOM 3475 N N . ASN A 1 199 ? -2.547 -12.778 -1.029 1.00 11.25 224 ASN A N 1
ATOM 3476 C CA . ASN A 1 199 ? -2.857 -12.822 -2.443 1.00 11.47 224 ASN A CA 1
ATOM 3477 C C . ASN A 1 199 ? -1.673 -13.123 -3.301 1.00 12.81 224 ASN A C 1
ATOM 3478 O O . ASN A 1 199 ? -1.707 -12.810 -4.492 1.00 17.04 224 ASN A O 1
ATOM 3489 N N . GLY A 1 200 ? -0.647 -13.749 -2.740 1.00 13.41 225 GLY A N 1
ATOM 3490 C CA . GLY A 1 200 ? 0.606 -13.904 -3.439 1.00 15.50 225 GLY A CA 1
ATOM 3491 C C . GLY A 1 200 ? 1.315 -15.188 -3.090 1.00 13.39 225 GLY A C 1
ATOM 3492 O O . GLY A 1 200 ? 0.682 -16.201 -2.726 1.00 15.85 225 GLY A O 1
ATOM 3496 N N . GLY A 1 201 ? 2.627 -15.169 -3.265 1.00 14.76 226 GLY A N 1
ATOM 3497 C CA . GLY A 1 201 ? 3.463 -16.333 -3.161 1.00 15.81 226 GLY A CA 1
ATOM 3498 C C . GLY A 1 201 ? 4.124 -16.509 -1.817 1.00 12.85 226 GLY A C 1
ATOM 3499 O O . GLY A 1 201 ? 3.991 -15.712 -0.905 1.00 14.78 226 GLY A O 1
ATOM 3503 N N . ALA A 1 202 ? 4.862 -17.595 -1.726 1.00 13.99 227 ALA A N 1
ATOM 3504 C CA . ALA A 1 202 ? 5.573 -17.975 -0.519 1.00 13.90 227 ALA A CA 1
ATOM 3505 C C . ALA A 1 202 ? 7.073 -17.983 -0.773 1.00 13.95 227 ALA A C 1
ATOM 3506 O O . ALA A 1 202 ? 7.528 -18.249 -1.890 1.00 15.49 227 ALA A O 1
ATOM 3513 N N . THR A 1 203 ? 7.854 -17.742 0.274 1.00 11.26 228 THR A N 1
ATOM 3514 C CA . THR A 1 203 ? 9.308 -17.738 0.176 1.00 10.97 228 THR A CA 1
ATOM 3515 C C . THR A 1 203 ? 9.938 -18.021 1.528 1.00 10.58 228 THR A C 1
ATOM 3516 O O . THR A 1 203 ? 9.389 -17.651 2.579 1.00 11.02 228 THR A O 1
ATOM 3527 N N . VAL A 1 204 ? 11.106 -18.642 1.507 1.00 9.62 229 VAL A N 1
ATOM 3528 C CA . VAL A 1 204 ? 11.965 -18.620 2.681 1.00 9.85 229 VAL A CA 1
ATOM 3529 C C . VAL A 1 204 ? 12.568 -17.225 2.815 1.00 9.49 229 VAL A C 1
ATOM 3530 O O . VAL A 1 204 ? 12.717 -16.468 1.831 1.00 10.00 229 VAL A O 1
ATOM 3543 N N . ALA A 1 205 ? 12.929 -16.895 4.038 1.00 9.00 230 ALA A N 1
ATOM 3544 C CA . ALA A 1 205 ? 13.499 -15.597 4.350 1.00 8.15 230 ALA A CA 1
ATOM 3545 C C . ALA A 1 205 ? 14.368 -15.734 5.593 1.00 7.68 230 ALA A C 1
ATOM 3546 O O . ALA A 1 205 ? 14.309 -16.741 6.310 1.00 8.75 230 ALA A O 1
ATOM 3553 N N . LEU A 1 206 ? 15.183 -14.709 5.837 1.00 7.12 231 LEU A N 1
ATOM 3554 C CA . LEU A 1 206 ? 15.853 -14.527 7.116 1.00 6.78 231 LEU A CA 1
ATOM 3555 C C . LEU A 1 206 ? 15.281 -13.297 7.789 1.00 6.87 231 LEU A C 1
ATOM 3556 O O . LEU A 1 206 ? 15.125 -12.263 7.143 1.00 8.71 231 LEU A O 1
ATOM 3572 N N . LEU A 1 207 ? 14.998 -13.379 9.073 1.00 6.44 232 LEU A N 1
ATOM 3573 C CA . LEU A 1 207 ? 14.505 -12.251 9.847 1.00 6.86 232 LEU A CA 1
ATOM 3574 C C . LEU A 1 207 ? 15.622 -11.741 10.746 1.00 7.09 232 LEU A C 1
ATOM 3575 O O . LEU A 1 207 ? 16.015 -12.434 11.681 1.00 6.78 232 LEU A O 1
ATOM 3591 N N . PRO A 1 208 ? 16.136 -10.525 10.516 1.00 6.83 233 PRO A N 1
ATOM 3592 C CA . PRO A 1 208 ? 17.066 -9.958 11.501 1.00 7.28 233 PRO A CA 1
ATOM 3593 C C . PRO A 1 208 ? 16.426 -9.965 12.881 1.00 7.04 233 PRO A C 1
ATOM 3594 O O . PRO A 1 208 ? 15.322 -9.451 13.066 1.00 7.43 233 PRO A O 1
ATOM 3605 N N . ALA A 1 209 ? 17.067 -10.652 13.824 1.00 7.48 234 ALA A N 1
ATOM 3606 C CA . ALA A 1 209 ? 16.424 -11.116 15.040 1.00 7.77 234 ALA A CA 1
ATOM 3607 C C . ALA A 1 209 ? 16.706 -10.239 16.242 1.00 7.90 234 ALA A C 1
ATOM 3608 O O . ALA A 1 209 ? 16.121 -10.441 17.299 1.00 8.64 234 ALA A O 1
ATOM 3615 N N . ARG A 1 210 ? 17.630 -9.302 16.068 1.00 7.84 235 ARG A N 1
ATOM 3616 C CA . ARG A 1 210 ? 18.020 -8.361 17.114 1.00 8.16 235 ARG A CA 1
ATOM 3617 C C . ARG A 1 210 ? 17.907 -6.955 16.535 1.00 7.38 235 ARG A C 1
ATOM 3618 O O . ARG A 1 210 ? 18.123 -6.744 15.356 1.00 8.14 235 ARG A O 1
ATOM 3639 N N . TYR A 1 211 ? 17.636 -5.978 17.397 1.00 7.69 236 TYR A N 1
ATOM 3640 C CA . TYR A 1 211 ? 17.599 -4.585 16.982 1.00 7.59 236 TYR A CA 1
ATOM 3641 C C . TYR A 1 211 ? 18.989 -4.174 16.492 1.00 8.48 236 TYR A C 1
ATOM 3642 O O . TYR A 1 211 ? 20.025 -4.656 16.963 1.00 9.00 236 TYR A O 1
ATOM 3660 N N . ALA A 1 212 ? 19.010 -3.316 15.487 1.00 9.33 237 ALA A N 1
ATOM 3661 C CA . ALA A 1 212 ? 20.264 -2.912 14.834 1.00 10.16 237 ALA A CA 1
ATOM 3662 C C . ALA A 1 212 ? 21.302 -2.308 15.781 1.00 10.68 237 ALA A C 1
ATOM 3663 O O . ALA A 1 212 ? 22.510 -2.447 15.545 1.00 12.54 237 ALA A O 1
ATOM 3670 N N . GLU A 1 213 ? 20.852 -1.648 16.842 1.00 10.08 238 GLU A N 1
ATOM 3671 C CA . GLU A 1 213 ? 21.751 -0.983 17.772 1.00 10.96 238 GLU A CA 1
ATOM 3672 C C . GLU A 1 213 ? 22.349 -1.948 18.786 1.00 10.37 238 GLU A C 1
ATOM 3673 O O . GLU A 1 213 ? 23.143 -1.542 19.622 1.00 10.57 238 GLU A O 1
ATOM 3685 N N . THR A 1 214 ? 21.967 -3.220 18.732 1.00 9.83 239 THR A N 1
ATOM 3686 C CA . THR A 1 214 ? 22.366 -4.175 19.763 1.00 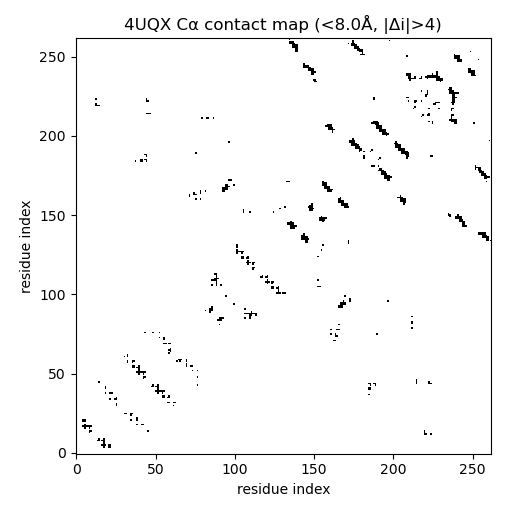9.50 239 THR A CA 1
ATOM 3687 C C . THR A 1 214 ? 23.882 -4.381 19.804 1.00 9.60 239 THR A C 1
ATOM 3688 O O . THR A 1 214 ? 24.481 -4.458 20.878 1.00 10.72 239 THR A O 1
ATOM 3699 N N . VAL A 1 215 ? 24.514 -4.492 18.646 1.00 10.06 240 VAL A N 1
ATOM 3700 C CA . VAL A 1 215 ? 25.945 -4.774 18.644 1.00 11.18 240 VAL A CA 1
ATOM 3701 C C . VAL A 1 215 ? 26.725 -3.704 19.366 1.00 13.03 240 VAL A C 1
ATOM 3702 O O . VAL A 1 215 ? 27.596 -3.998 20.196 1.00 15.09 240 VAL A O 1
ATOM 3715 N N . GLU A 1 216 ? 26.401 -2.458 19.059 1.00 12.72 241 GLU A N 1
ATOM 3716 C CA . GLU A 1 216 ? 27.135 -1.311 19.561 1.00 16.28 241 GLU A CA 1
ATOM 3717 C C . GLU A 1 216 ? 26.721 -0.903 20.977 1.00 18.55 241 GLU A C 1
ATOM 3718 O O . GLU A 1 216 ? 27.552 -0.412 21.742 1.00 22.47 241 GLU A O 1
ATOM 3730 N N . HIS A 1 217 ? 25.453 -1.092 21.336 1.00 13.93 242 HIS A N 1
ATOM 3731 C CA . HIS A 1 217 ? 24.904 -0.475 22.540 1.00 13.75 242 HIS A CA 1
ATOM 3732 C C . HIS A 1 217 ? 24.310 -1.430 23.549 1.00 16.04 242 HIS A C 1
ATOM 3733 O O . HIS A 1 217 ? 24.030 -1.023 24.676 1.00 19.34 242 HIS A O 1
ATOM 3746 N N . GLY A 1 218 ? 24.141 -2.691 23.182 1.00 13.04 243 GLY A N 1
ATOM 3747 C CA . GLY A 1 218 ? 23.679 -3.687 24.125 1.00 14.25 243 GLY A CA 1
ATOM 3748 C C . GLY A 1 218 ? 24.827 -4.291 24.914 1.00 13.04 243 GLY A C 1
ATOM 3749 O O . GLY A 1 218 ? 25.987 -3.982 24.647 1.00 15.03 243 GLY A O 1
ATOM 3753 N N . ASP A 1 219 ? 24.504 -5.124 25.894 1.00 12.35 244 ASP A N 1
ATOM 3754 C CA . ASP A 1 219 ? 25.513 -5.928 26.578 1.00 13.22 244 ASP A CA 1
ATOM 3755 C C . ASP A 1 219 ? 25.558 -7.320 25.934 1.00 11.42 244 ASP A C 1
ATOM 3756 O O . ASP A 1 219 ? 24.898 -7.560 24.919 1.00 10.99 244 ASP A O 1
ATOM 3765 N N . ASP A 1 220 ? 26.333 -8.230 26.518 1.00 12.29 245 ASP A N 1
ATOM 3766 C CA . ASP A 1 220 ? 26.515 -9.544 25.921 1.00 11.59 245 ASP A CA 1
ATOM 3767 C C . ASP A 1 220 ? 25.185 -10.289 25.891 1.00 12.31 245 ASP A C 1
ATOM 3768 O O . ASP A 1 220 ? 24.875 -10.969 24.913 1.00 10.79 245 ASP A O 1
ATOM 3777 N N . ALA A 1 221 ? 24.384 -10.156 26.949 1.00 11.39 246 ALA A N 1
ATOM 3778 C CA . ALA A 1 221 ? 23.100 -10.843 27.004 1.00 11.43 246 ALA A CA 1
ATOM 3779 C C . ALA A 1 221 ? 22.183 -10.383 25.875 1.00 11.21 246 ALA A C 1
ATOM 3780 O O . ALA A 1 221 ? 21.461 -11.189 25.276 1.00 10.48 246 ALA A O 1
ATOM 3787 N N . ALA A 1 222 ? 22.203 -9.085 25.596 1.00 10.00 247 ALA A N 1
ATOM 3788 C CA . ALA A 1 222 ? 21.428 -8.547 24.487 1.00 10.36 247 ALA A CA 1
ATOM 3789 C C . ALA A 1 222 ? 21.919 -9.082 23.132 1.00 8.20 247 ALA A C 1
ATOM 3790 O O . ALA A 1 222 ? 21.113 -9.433 22.257 1.00 9.62 247 ALA A O 1
ATOM 3797 N N . ARG A 1 223 ? 23.234 -9.142 22.951 1.00 9.44 248 ARG A N 1
ATOM 3798 C CA . ARG A 1 223 ? 23.781 -9.708 21.728 1.00 9.85 248 ARG A CA 1
ATOM 3799 C C . ARG A 1 223 ? 23.384 -11.167 21.572 1.00 10.12 248 ARG A C 1
ATOM 3800 O O . ARG A 1 223 ? 23.206 -11.631 20.440 1.00 10.40 248 ARG A O 1
ATOM 3821 N N . LEU A 1 224 ? 23.238 -11.892 22.662 1.00 9.88 249 LEU A N 1
ATOM 3822 C CA . LEU A 1 224 ? 22.816 -13.291 22.615 1.00 10.34 249 LEU A CA 1
ATOM 3823 C C . LEU A 1 224 ? 21.296 -13.440 22.493 1.00 10.26 249 LEU A C 1
ATOM 3824 O O . LEU A 1 224 ? 20.783 -14.566 22.436 1.00 11.87 249 LEU A O 1
ATOM 3840 N N . GLY A 1 225 ? 20.576 -12.329 22.431 1.00 8.83 250 GLY A N 1
ATOM 3841 C CA . GLY A 1 225 ? 19.133 -12.398 22.333 1.00 9.97 250 GLY A CA 1
ATOM 3842 C C . GLY A 1 225 ? 18.466 -12.909 23.591 1.00 10.75 250 GLY A C 1
ATOM 3843 O O . GLY A 1 225 ? 17.344 -13.400 23.536 1.00 13.26 250 GLY A O 1
ATOM 3847 N N . ARG A 1 226 ? 19.128 -12.776 24.730 1.00 11.11 251 ARG A N 1
ATOM 3848 C CA . ARG A 1 226 ? 18.612 -13.293 25.991 1.00 11.45 251 ARG A CA 1
ATOM 3849 C C . ARG A 1 226 ? 17.726 -12.301 26.725 1.00 13.99 251 ARG A C 1
ATOM 3850 O O . ARG A 1 226 ? 17.101 -12.648 27.733 1.00 15.77 251 ARG A O 1
ATOM 3871 N N . LYS A 1 227 ? 17.693 -11.060 26.264 1.00 12.42 252 LYS A N 1
ATOM 3872 C CA . LYS A 1 227 ? 16.876 -10.014 26.876 1.00 12.98 252 LYS A CA 1
ATOM 3873 C C . LYS A 1 227 ? 16.572 -8.972 25.823 1.00 11.34 252 LYS A C 1
ATOM 3874 O O . LYS A 1 227 ? 17.213 -8.933 24.767 1.00 10.47 252 LYS A O 1
ATOM 3893 N N . THR A 1 228 ? 15.586 -8.142 26.129 1.00 12.10 253 THR A N 1
ATOM 3894 C CA . THR A 1 228 ? 15.260 -6.957 25.356 1.00 9.82 253 THR A CA 1
ATOM 3895 C C . THR A 1 228 ? 15.302 -5.812 26.355 1.00 12.87 253 THR A C 1
ATOM 3896 O O . THR A 1 228 ? 14.625 -5.862 27.383 1.00 14.52 253 THR A O 1
ATOM 3907 N N . GLU A 1 229 ? 16.148 -4.820 26.101 1.00 12.28 254 GLU A N 1
ATOM 3908 C CA . GLU A 1 229 ? 16.394 -3.738 27.040 1.00 14.25 254 GLU A CA 1
ATOM 3909 C C . GLU A 1 229 ? 16.201 -2.396 26.351 1.00 12.41 254 GLU A C 1
ATOM 3910 O O . GLU A 1 229 ? 16.545 -2.244 25.187 1.00 14.33 254 GLU A O 1
ATOM 3922 N N A TRP A 1 230 ? 15.656 -1.415 27.064 0.60 13.80 255 TRP A N 1
ATOM 3923 N N B TRP A 1 230 ? 15.628 -1.434 27.056 0.40 14.09 255 TRP A N 1
ATOM 3924 C CA A TRP A 1 230 ? 15.408 -0.085 26.519 0.60 14.33 255 TRP A CA 1
ATOM 3925 C CA B TRP A 1 230 ? 15.491 -0.105 26.507 0.40 12.61 255 TRP A CA 1
ATOM 3926 C C A TRP A 1 230 ? 16.482 0.906 26.976 0.60 13.71 255 TRP A C 1
ATOM 3927 C C B TRP A 1 230 ? 16.657 0.751 26.934 0.40 10.76 255 TRP A C 1
ATOM 3928 O O A TRP A 1 230 ? 16.731 1.070 28.181 0.60 13.23 255 TRP A O 1
ATOM 3929 O O B TRP A 1 230 ? 17.172 0.644 28.046 0.40 12.18 255 TRP A O 1
ATOM 3970 N N . LEU A 1 231 ? 17.091 1.570 25.993 1.00 12.68 256 LEU A N 1
ATOM 3971 C CA . LEU A 1 231 ? 18.183 2.498 26.194 1.00 13.86 256 LEU A CA 1
ATOM 3972 C C . LEU A 1 231 ? 17.672 3.898 26.429 1.00 14.03 256 LEU A C 1
ATOM 3973 O O . LEU A 1 231 ? 16.477 4.158 26.364 1.00 14.70 256 LEU A O 1
ATOM 3990 N N . ASP A 1 232 ? 18.606 4.804 26.660 1.00 14.59 257 ASP A N 1
ATOM 3991 C CA . ASP A 1 232 ? 18.277 6.209 26.881 1.00 15.55 257 ASP A CA 1
ATOM 3992 C C . ASP A 1 232 ? 17.552 6.829 25.678 1.00 14.91 257 ASP A C 1
ATOM 3993 O O . ASP A 1 232 ? 16.883 7.837 25.805 1.00 18.44 257 ASP A O 1
ATOM 4002 N N . SER A 1 233 ? 17.708 6.215 24.506 1.00 16.72 258 SER A N 1
ATOM 4003 C CA . SER A 1 233 ? 16.998 6.634 23.286 1.00 16.85 258 SER A CA 1
ATOM 4004 C C . SER A 1 233 ? 15.495 6.351 23.304 1.00 18.20 258 SER A C 1
ATOM 4005 O O . SER A 1 233 ? 14.744 6.822 22.448 1.00 19.48 258 SER A O 1
ATOM 4013 N N . GLY A 1 234 ? 15.053 5.534 24.251 1.00 13.82 259 GLY A N 1
ATOM 4014 C CA . GLY A 1 234 ? 13.680 5.091 24.305 1.00 15.13 259 GLY A CA 1
ATOM 4015 C C . GLY A 1 234 ? 13.414 3.995 23.295 1.00 14.53 259 GLY A C 1
ATOM 4016 O O . GLY A 1 234 ? 12.253 3.712 23.004 1.00 18.74 259 GLY A O 1
ATOM 4020 N N . LEU A 1 235 ? 14.475 3.345 22.824 1.00 12.11 260 LEU A N 1
ATOM 4021 C CA . LEU A 1 235 ? 14.377 2.256 21.861 1.00 12.19 260 LEU A CA 1
ATOM 4022 C C . LEU A 1 235 ? 15.043 1.010 22.409 1.00 10.76 260 LEU A C 1
ATOM 4023 O O . LEU A 1 235 ? 15.959 1.105 23.249 1.00 11.50 260 LEU A O 1
ATOM 4039 N N . PRO A 1 236 ? 14.631 -0.146 21.899 1.00 10.81 261 PRO A N 1
ATOM 4040 C CA . PRO A 1 236 ? 15.155 -1.396 22.430 1.00 10.18 261 PRO A CA 1
ATOM 4041 C C . PRO A 1 236 ? 16.443 -1.878 21.763 1.00 8.99 261 PRO A C 1
ATOM 4042 O O . PRO A 1 236 ? 16.715 -1.580 20.596 1.00 9.71 261 PRO A O 1
ATOM 4053 N N . VAL A 1 237 ? 17.196 -2.671 22.520 1.00 9.61 262 VAL A N 1
ATOM 4054 C CA . VAL A 1 237 ? 18.239 -3.528 21.995 1.00 9.00 262 VAL A CA 1
ATOM 4055 C C . VAL A 1 237 ? 18.009 -4.940 22.491 1.00 8.64 262 VAL A C 1
ATOM 4056 O O . VAL A 1 237 ? 17.307 -5.158 23.471 1.00 10.21 262 VAL A O 1
ATOM 4069 N N . GLY A 1 238 ? 18.638 -5.891 21.832 1.00 7.95 263 GLY A N 1
ATOM 4070 C CA . GLY A 1 238 ? 18.430 -7.289 22.153 1.00 8.28 263 GLY A CA 1
ATOM 4071 C C . GLY A 1 238 ? 17.418 -7.974 21.255 1.00 8.40 263 GLY A C 1
ATOM 4072 O O . GLY A 1 238 ? 17.215 -7.604 20.093 1.00 8.93 263 GLY A O 1
ATOM 4076 N N . GLN A 1 239 ? 16.800 -9.016 21.798 1.00 8.79 264 GLN A N 1
ATOM 4077 C CA . GLN A 1 239 ? 15.885 -9.837 21.032 1.00 8.67 264 GLN A CA 1
ATOM 4078 C C . GLN A 1 239 ? 14.665 -9.050 20.581 1.00 7.82 264 GLN A C 1
ATOM 4079 O O . GLN A 1 239 ? 14.080 -8.294 21.351 1.00 8.67 264 GLN A O 1
ATOM 4093 N N . ARG A 1 240 ? 14.266 -9.261 19.334 1.00 7.98 265 ARG A N 1
ATOM 4094 C CA . ARG A 1 240 ? 13.047 -8.645 18.821 1.00 8.27 265 ARG A CA 1
ATOM 4095 C C . ARG A 1 240 ? 11.828 -9.048 19.636 1.00 8.16 265 ARG A C 1
ATOM 4096 O O . ARG A 1 240 ? 11.677 -10.204 20.049 1.00 9.54 265 ARG A O 1
ATOM 4117 N N . LEU A 1 241 ? 10.949 -8.081 19.838 1.00 8.36 266 LEU A N 1
ATOM 4118 C CA . LEU A 1 241 ? 9.756 -8.221 20.652 1.00 9.05 266 LEU A CA 1
ATOM 4119 C C . LEU A 1 241 ? 8.561 -7.656 19.884 1.00 9.33 266 LEU A C 1
ATOM 4120 O O . LEU A 1 241 ? 8.664 -6.576 19.273 1.00 9.75 266 LEU A O 1
ATOM 4136 N N . PHE A 1 242 ? 7.428 -8.369 19.919 1.00 8.78 267 PHE A N 1
ATOM 4137 C CA . PHE A 1 242 ? 6.187 -7.916 19.298 1.00 9.11 267 PHE A CA 1
ATOM 4138 C C . PHE A 1 242 ? 5.142 -7.581 20.341 1.00 8.91 267 PHE A C 1
ATOM 4139 O O . PHE A 1 242 ? 5.153 -8.120 21.452 1.00 9.77 267 PHE A O 1
ATOM 4156 N N . VAL A 1 243 ? 4.238 -6.677 19.971 1.00 10.36 268 VAL A N 1
ATOM 4157 C CA . VAL A 1 243 ? 3.163 -6.223 20.834 1.00 11.05 268 VAL A CA 1
ATOM 4158 C C . VAL A 1 243 ? 1.857 -6.297 20.068 1.00 11.22 268 VAL A C 1
ATOM 4159 O O . VAL A 1 243 ? 1.790 -5.920 18.911 1.00 11.47 268 VAL A O 1
ATOM 4172 N N . THR A 1 244 ? 0.814 -6.785 20.725 1.00 11.37 269 THR A N 1
ATOM 4173 C CA . THR A 1 244 ? -0.543 -6.715 20.211 1.00 11.28 269 THR A CA 1
ATOM 4174 C C . THR A 1 244 ? -1.398 -6.001 21.236 1.00 12.73 269 THR A C 1
ATOM 4175 O O . THR A 1 244 ? -0.933 -5.622 22.322 1.00 13.63 269 THR A O 1
ATOM 4186 N N . ASP A 1 245 ? -2.663 -5.829 20.908 1.00 13.40 270 ASP A N 1
ATOM 4187 C CA . ASP A 1 245 ? -3.617 -5.283 21.856 1.00 14.71 270 ASP A CA 1
ATOM 4188 C C . ASP A 1 245 ? -3.735 -6.142 23.120 1.00 14.91 270 ASP A C 1
ATOM 4189 O O . ASP A 1 245 ? -4.169 -5.639 24.163 1.00 18.03 270 ASP A O 1
ATOM 4198 N N . ALA A 1 246 ? -3.351 -7.408 23.035 1.00 16.24 271 ALA A N 1
ATOM 4199 C CA . ALA A 1 246 ? -3.497 -8.339 24.149 1.00 20.11 271 ALA A CA 1
ATOM 4200 C C . ALA A 1 246 ? -2.236 -8.487 24.994 1.00 17.60 271 ALA A C 1
ATOM 4201 O O . ALA A 1 246 ? -2.318 -8.807 26.189 1.00 19.84 271 ALA A O 1
ATOM 4208 N N . GLY A 1 247 ? -1.067 -8.274 24.411 1.00 14.74 272 GLY A N 1
ATOM 4209 C CA . GLY A 1 247 ? 0.153 -8.497 25.156 1.00 14.86 272 GLY A CA 1
ATOM 4210 C C . GLY A 1 247 ? 1.347 -8.643 24.256 1.00 13.70 272 GLY A C 1
ATOM 4211 O O . GLY A 1 247 ? 1.251 -8.398 23.050 1.00 15.55 272 GLY A O 1
ATOM 4215 N N . GLU A 1 248 ? 2.464 -9.069 24.828 1.00 13.52 273 GLU A N 1
ATOM 4216 C CA . GLU A 1 248 ? 3.733 -9.109 24.120 1.00 12.32 273 GLU A CA 1
ATOM 4217 C C . GLU A 1 248 ? 4.170 -10.528 23.834 1.00 12.17 273 GLU A C 1
ATOM 4218 O O . GLU A 1 248 ? 3.897 -11.450 24.624 1.00 13.92 273 GLU A O 1
ATOM 4230 N N . THR A 1 249 ? 4.873 -10.701 22.735 1.00 10.69 274 THR A N 1
ATOM 4231 C CA . THR A 1 249 ? 5.440 -11.990 22.362 1.00 11.14 274 THR A CA 1
ATOM 4232 C C . THR A 1 249 ? 6.846 -11.763 21.832 1.00 10.36 274 THR A C 1
ATOM 4233 O O . THR A 1 249 ? 7.034 -11.014 20.878 1.00 10.78 274 THR A O 1
ATOM 4244 N N . ALA A 1 250 ? 7.824 -12.418 22.437 1.00 9.76 275 ALA A N 1
ATOM 4245 C CA . ALA A 1 250 ? 9.197 -12.397 21.965 1.00 10.76 275 ALA A CA 1
ATOM 4246 C C . ALA A 1 250 ? 9.323 -13.201 20.677 1.00 10.06 275 ALA A C 1
ATOM 4247 O O . ALA A 1 250 ? 8.648 -14.226 20.501 1.00 10.75 275 ALA A O 1
ATOM 4254 N N . LEU A 1 251 ? 10.204 -12.770 19.786 1.00 8.93 276 LEU A N 1
ATOM 4255 C CA . LEU A 1 251 ? 10.383 -13.455 18.505 1.00 8.80 276 LEU A CA 1
ATOM 4256 C C . LEU A 1 251 ? 10.692 -14.943 18.680 1.00 9.87 276 LEU A C 1
ATOM 4257 O O . LEU A 1 251 ? 10.149 -15.777 17.952 1.00 11.01 276 LEU A O 1
ATOM 4273 N N . PHE A 1 252 ? 11.532 -15.286 19.647 1.00 9.74 277 PHE A N 1
ATOM 4274 C CA . PHE A 1 252 ? 11.940 -16.675 19.809 1.00 10.20 277 PHE A CA 1
ATOM 4275 C C . PHE A 1 252 ? 10.881 -17.519 20.512 1.00 11.91 277 PHE A C 1
ATOM 4276 O O . PHE A 1 252 ? 11.071 -18.736 20.686 1.00 13.84 277 PHE A O 1
ATOM 4293 N N . ASP A 1 253 ? 9.762 -16.910 20.888 1.00 11.41 278 ASP A N 1
ATOM 4294 C CA . ASP A 1 253 ? 8.585 -17.645 21.371 1.00 13.56 278 ASP A CA 1
ATOM 4295 C C . ASP A 1 253 ? 7.510 -17.758 20.280 1.00 14.70 278 ASP A C 1
ATOM 4296 O O . ASP A 1 253 ? 6.512 -18.469 20.465 1.00 17.81 278 ASP A O 1
ATOM 4305 N N A LEU A 1 254 ? 7.711 -17.084 19.161 0.74 13.26 279 LEU A N 1
ATOM 4306 N N B LEU A 1 254 ? 7.695 -17.057 19.163 0.26 13.00 279 LEU A N 1
ATOM 4307 C CA A LEU A 1 254 ? 6.790 -17.136 18.040 0.74 13.61 279 LEU A CA 1
ATOM 4308 C CA B LEU A 1 254 ? 6.783 -17.168 18.025 0.26 12.85 279 LEU A CA 1
ATOM 4309 C C A LEU A 1 254 ? 6.990 -18.436 17.249 0.74 11.97 279 LEU A C 1
ATOM 4310 C C B LEU A 1 254 ? 6.987 -18.491 17.304 0.26 11.03 279 LEU A C 1
ATOM 4311 O O A LEU A 1 254 ? 8.122 -18.893 17.081 0.74 10.64 279 LEU A O 1
ATOM 4312 O O B LEU A 1 254 ? 8.103 -19.002 17.217 0.26 14.23 279 LEU A O 1
ATOM 4343 N N . ARG A 1 255 ? 5.897 -19.035 16.782 1.00 13.58 280 ARG A N 1
ATOM 4344 C CA . ARG A 1 255 ? 5.965 -20.167 15.857 1.00 12.66 280 ARG A CA 1
ATOM 4345 C C . ARG A 1 255 ? 5.163 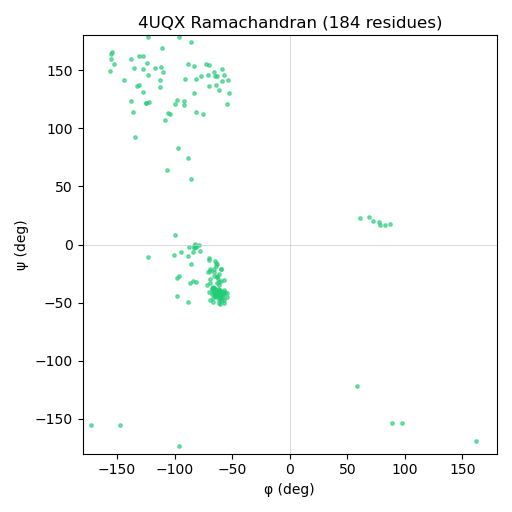-19.824 14.616 1.00 14.42 280 ARG A C 1
ATOM 4346 O O . ARG A 1 255 ? 5.637 -19.992 13.510 1.00 15.11 280 ARG A O 1
ATOM 4368 N N . GLU A 1 256 ? 3.942 -19.345 14.798 1.00 18.64 281 GLU A N 1
ATOM 4369 C CA . GLU A 1 256 ? 3.122 -19.002 13.644 1.00 18.01 281 GLU A CA 1
ATOM 4370 C C . GLU A 1 256 ? 2.321 -17.748 13.857 1.00 17.64 281 GLU A C 1
ATOM 4371 O O . GLU A 1 256 ? 1.686 -17.548 14.895 1.00 19.03 281 GLU A O 1
ATOM 4383 N N A LEU A 1 257 ? 2.315 -16.922 12.832 0.70 14.48 282 LEU A N 1
ATOM 4384 N N B LEU A 1 257 ? 2.455 -16.852 12.876 0.30 12.60 282 LEU A N 1
ATOM 4385 C CA A LEU A 1 257 ? 1.582 -15.683 12.830 0.70 13.41 282 LEU A CA 1
ATOM 4386 C CA B LEU A 1 257 ? 1.599 -15.685 12.707 0.30 13.37 282 LEU A CA 1
ATOM 4387 C C A LEU A 1 257 ? 0.720 -15.701 11.575 0.70 11.67 282 LEU A C 1
ATOM 4388 C C B LEU A 1 257 ? 0.650 -15.943 11.550 0.30 11.67 282 LEU A C 1
ATOM 4389 O O A LEU A 1 257 ? 1.257 -15.883 10.484 0.70 13.36 282 LEU A O 1
ATOM 4390 O O B LEU A 1 257 ? 1.044 -16.461 10.498 0.30 10.46 282 LEU A O 1
ATOM 4421 N N . ASP A 1 258 ? -0.599 -15.557 11.726 1.00 11.94 283 ASP A N 1
ATOM 4422 C CA . ASP A 1 258 ? -1.542 -15.584 10.619 1.00 13.17 283 ASP A CA 1
ATOM 4423 C C . ASP A 1 258 ? -2.323 -14.274 10.632 1.00 14.06 283 ASP A C 1
ATOM 4424 O O . ASP A 1 258 ? -2.631 -13.733 11.709 1.00 16.63 283 ASP A O 1
ATOM 4434 N N . PHE A 1 259 ? -2.621 -13.748 9.453 1.00 13.29 284 PHE A N 1
ATOM 4435 C CA . PHE A 1 259 ? -3.488 -12.589 9.332 1.00 14.18 284 PHE A CA 1
ATOM 4436 C C . PHE A 1 259 ? -4.775 -12.984 8.649 1.00 14.67 284 PHE A C 1
ATOM 4437 O O . PHE A 1 259 ? -4.780 -13.789 7.712 1.00 15.27 284 PHE A O 1
ATOM 4454 N N . GLU A 1 260 ? -5.878 -12.413 9.102 1.00 14.61 285 GLU A N 1
ATOM 4455 C CA . GLU A 1 260 ? -7.179 -12.663 8.510 1.00 18.09 285 GLU A CA 1
ATOM 4456 C C . GLU A 1 260 ? -7.287 -12.026 7.129 1.00 20.26 285 GLU A C 1
ATOM 4457 O O . GLU A 1 260 ? -6.863 -10.889 6.942 1.00 19.65 285 GLU A O 1
ATOM 4469 N N . PRO A 1 261 ? -7.844 -12.755 6.149 1.00 20.28 286 PRO A N 1
ATOM 4470 C CA . PRO A 1 261 ? -8.059 -12.149 4.829 1.00 20.91 286 PRO A CA 1
ATOM 4471 C C . PRO A 1 261 ? -8.917 -10.894 4.905 1.00 28.34 286 PRO A C 1
ATOM 4472 O O . PRO A 1 261 ? -9.804 -10.809 5.757 1.00 31.24 286 PRO A O 1
ATOM 4483 N N . THR A 1 262 ? -8.633 -9.932 4.032 1.00 28.99 287 THR A N 1
ATOM 4484 C CA . THR A 1 262 ? -9.389 -8.680 3.972 1.00 36.52 287 THR A CA 1
ATOM 4485 C C . THR A 1 262 ? -10.181 -8.620 2.676 1.00 43.72 287 THR A C 1
ATOM 4486 O O . THR A 1 262 ? -9.771 -9.202 1.672 1.00 47.63 287 THR A O 1
#

Radius of gyration: 19.12 Å; Cα contacts (8 Å, |Δi|>4): 512; chains: 1; bounding box: 55×46×34 Å

Secondary structure (DSSP, 8-state):
--TTHHHHHHHTT-HHHHHHHHHHHHHHSTT-HHHHHHHHHHHHHTT-HHHHHHHHHHHHHH-GGGHHHHHHHHHHHHHHHHHHHHHTTSS-PEEPSS--TTHHHHHHHHHHHHTT-HHHHHHHHHHHHHHSPP--EEETTEEES-EEESSTTTSSEEEEEETTEEEEEEGGGEEEEEE----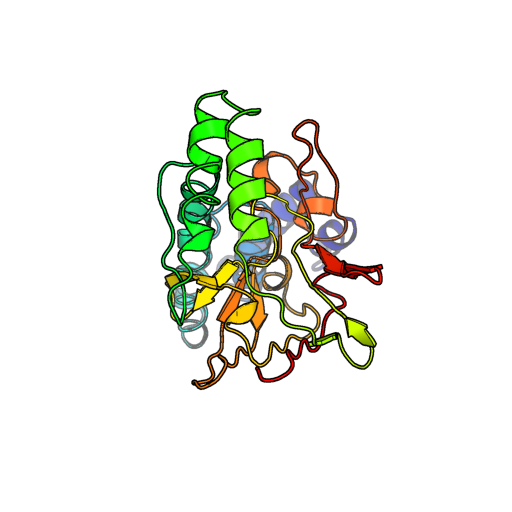SGGGGTEEEEEEEETTS-EEEEEEE-B-TTHHHHS-HHHHTTS-EEE-TTS-EEEB-EEEESS-EEEGGG--EEEE---

Nearest PDB structures (foldseek):
  4uqy-assembly1_A  TM=9.964E-01  e=3.375E-46  Pseudomonas aeruginosa PAO1
  1zbp-assembly1_A  TM=8.963E-01  e=8.764E-19  Vibrio parahaemolyticus RIMD 2210633
  4gyw-assembly2_A  TM=5.563E-01  e=1.029E-02  Homo sapiens
  5hgv-assembly1_A  TM=5.546E-01  e=1.210E-02  Homo sapiens
  7dhg-assembly1_C  TM=4.918E-01  e=6.168E-01  Homo sapiens

CATH classification: 1.25.40.10

Solvent-accessible surface area: 12272 Å² total; per-residue (Å²): 154,62,99,96,60,1,79,50,24,24,149,67,14,125,1,106,58,0,13,135,14,0,38,89,28,11,165,83,91,80,89,41,23,97,23,33,48,41,6,0,13,0,0,0,0,22,13,58,41,74,100,0,25,87,32,0,112,36,0,5,131,76,47,73,97,13,94,97,37,19,116,58,18,23,33,0,6,84,10,11,44,56,7,95,50,1,18,30,20,154,94,98,12,77,50,39,39,131,118,14,142,24,2,48,22,0,20,84,0,3,23,29,60,74,105,65,95,42,160,44,0,94,56,39,19,89,104,0,68,127,67,20,75,92,18,49,1,123,32,42,166,59,97,8,57,122,10,20,7,14,0,79,12,0,5,30,0,4,2,0,7,18,142,40,164,3,4,0,0,0,4,32,19,2,66,12,0,94,5,132,46,38,97,63,32,40,7,30,4,0,2,60,9,61,0,37,36,28,156,51,50,66,34,107,8,15,1,0,0,9,3,12,42,0,30,90,118,14,66,43,35,0,34,10,4,136,64,42,73,115,52,164,76,46,36,1,0,0,23,3,23,4,40,13,78,85,35,116,31,24,1,25,105,3,112,47,4,47,10,81,106,146

Organism: Pseudomonas aeruginosa (strain ATCC 15692 / DSM 22644 / CIP 104116 / JCM 14847 / LMG 12228 / 1C / PRS 101 / PAO1) (NCBI:txid208964)

Sequence (262 aa):
ADPMIAEEELLRAGRLDDALKALQEQVRSSQPSSNATTLRIFLFQLLAVMGQWARAQQNQLLKVVGELDASALPMMVQTYSSTTAIDCEALRRREVFAGRLTPVILGQPPAEWIAPLLLQQALSLDAEGHGEEAAQALREQAFDAAPPAAVVPGRIGEAPFAWLLADADTRLLGPVLLEVIVNNGRYAWLPMSNLRSLKKVEAPSSDDLLRDLVWLPAEELTLANGGATVALLPARYAETVEHGDDAARLGRKTEWWLDSGLPVGQRLFVTDAGETALFDLLRELLDFEPT

Foldseek 3Di:
DPPCVLVVCVVVLNLVRSLVVLVVVCVVVVLDLVSLVVNLLSCVLLLVLVVSLVSLVSNCVSPVVCVVVSVQVNLVSVVLVVLVCQLCLNDHFAEPDDDQVLCVLLSVLSPCVNVVNNVVSVVSLVSSVVRQDFFWWDQVNHIFRHKFWPFSSQGQWFWKAFPSGTHIYRVLQFFKKFFAADDDSNCQQWTWIWTQTVVGGIGIITGGFWRSCQSPPNGSCQSSLNDWDADPVRGITRGIKMAGPVGIDTPNRTGMIGTDHD

InterPro domains:
  IPR009211 Type VI secretion system accessory component TagJ [PF07024] (159-274)
  IPR009211 Type VI secretion system accessory component TagJ [PIRSF029288] (23-279)
  IPR011990 Tetratricopeptide-like helical domain superfamily [G3DSA:1.25.40.10] (18-106)

B-factor: mean 16.74, std 8.93, range [5.32, 67.64]